Protein AF-A0A346TI34-F1 (afdb_monomer)

Solvent-accessible surface area (backbone atoms only — not comparable to full-atom values): 15266 Å² total; per-residue (Å²): 139,89,84,85,84,87,86,84,81,88,77,87,79,82,86,77,86,77,81,79,76,86,73,89,73,83,88,78,87,77,82,75,77,68,76,77,74,75,84,74,74,70,76,76,72,74,80,72,76,73,72,96,75,70,72,69,86,73,38,74,64,46,49,54,49,54,54,53,58,69,68,50,73,88,71,72,80,83,66,67,65,76,61,53,55,54,51,51,50,52,49,52,53,49,49,49,49,38,60,73,53,50,43,56,53,53,48,49,60,56,46,54,75,65,66,48,78,45,94,89,37,75,55,26,53,46,69,34,39,49,83,57,72,41,85,41,72,46,72,45,63,27,44,80,42,62,72,48,35,77,75,71,46,83,77,46,73,42,84,48,69,54,47,35,25,39,36,38,52,37,54,42,80,74,44,81,37,84,89,75,78,42,77,48,64,42,85,44,78,46,76,44,79,37,61,83,78,18,54,94,54,85,85,78,73,90,66,48,66,81,63,58,73,63,53,54,63,70,56,65,78,76,80,74,80,77,80,90,78,80,88,127

InterPro domains:
  IPR002159 CD36 family [PF01130] (87-219)
  IPR002159 CD36 family [PR01609] (129-150)
  IPR002159 CD36 family [PR01609] (154-166)
  IPR002159 CD36 family [PR01609] (182-201)
  IPR002159 CD36 family [PTHR11923] (85-216)

Radius of gyration: 36.05 Å; Cα contacts (8 Å, |Δi|>4): 163; chains: 1; bounding box: 73×70×109 Å

pLDDT: mean 73.42, std 21.03, range [28.8, 95.44]

Sequence (232 aa):
MPSSRPKMSKTGSKMSKTRSKLKHSSDSGISSSLPPMPPKYRQYPPMTVIPEKEKRNDSPVFTNIMERLKEVPTRIKEAPPKKFGKFGAVLAVGGAAFGWIIFPYVLYRSLTGVMNLEPGGEVYEKWKVVPFALDFNMYIFNVTNPDEVMNGAKPILQQVGPYRYEEWKTKEGIVDDPANDEMTYSNVNTFYFKKQETLPLTGDELVTIPHLPMMVSNAGTKITKYDCRVCD

Nearest PDB structures (foldseek):
  4f7b-assembly3_D  TM=9.066E-01  e=8.029E-06  Homo sapiens
  4f7b-assembly4_F  TM=9.022E-01  e=1.135E-05  Homo sapiens
  4tw0-assembly2_B  TM=9.008E-01  e=2.548E-05  Homo sapiens
  4f7b-assembly3_C  TM=9.028E-01  e=7.207E-05  Homo sapiens
  5uph-assembly1_B  TM=8.523E-01  e=3.658E-03  Homo sapiens

Organism: NCBI:txid1032904

Structure (mmCIF, N/CA/C/O backbone):
data_AF-A0A346TI34-F1
#
_entry.id   AF-A0A346TI34-F1
#
loop_
_atom_site.group_PDB
_atom_site.id
_atom_site.type_symbol
_atom_site.label_atom_id
_atom_site.label_alt_id
_atom_site.label_comp_id
_atom_site.label_asym_id
_atom_site.label_entity_id
_atom_site.label_seq_id
_atom_site.pdbx_PDB_ins_code
_atom_site.Cartn_x
_atom_site.Cartn_y
_atom_site.Cartn_z
_atom_site.occupancy
_atom_site.B_iso_or_equiv
_atom_site.auth_seq_id
_atom_site.auth_comp_id
_atom_site.auth_asym_id
_atom_site.auth_atom_id
_atom_site.pdbx_PDB_model_num
ATOM 1 N N . MET A 1 1 ? 48.638 30.490 61.683 1.00 33.50 1 MET A N 1
ATOM 2 C CA . MET A 1 1 ? 48.393 31.266 60.446 1.00 33.50 1 MET A CA 1
ATOM 3 C C . MET A 1 1 ? 47.669 30.380 59.431 1.00 33.50 1 MET A C 1
ATOM 5 O O . MET A 1 1 ? 47.880 29.174 59.487 1.00 33.50 1 MET A O 1
ATOM 9 N N . PRO A 1 2 ? 46.758 30.937 58.612 1.00 44.06 2 PRO A N 1
ATOM 10 C CA . PRO A 1 2 ? 45.669 30.213 57.945 1.00 44.06 2 PRO A CA 1
ATOM 11 C C . PRO A 1 2 ? 45.918 29.959 56.444 1.00 44.06 2 PRO A C 1
ATOM 13 O O . PRO A 1 2 ? 46.765 30.608 55.846 1.00 44.06 2 PRO A O 1
ATOM 16 N N . SER A 1 3 ? 45.119 29.080 55.827 1.00 37.09 3 SER A N 1
ATOM 17 C CA . SER A 1 3 ? 44.779 29.097 54.385 1.00 37.09 3 SER A CA 1
ATOM 18 C C . SER A 1 3 ? 43.582 28.152 54.154 1.00 37.09 3 SER A C 1
ATOM 20 O O . SER A 1 3 ? 43.719 26.936 54.214 1.00 37.09 3 SER A O 1
ATOM 22 N N . SER A 1 4 ? 42.355 28.632 54.383 1.00 38.81 4 SER A N 1
ATOM 23 C CA . SER A 1 4 ? 41.345 29.041 53.381 1.00 38.81 4 SER A CA 1
ATOM 24 C C . SER A 1 4 ? 40.771 27.916 52.499 1.00 38.81 4 SER A C 1
ATOM 26 O O . SER A 1 4 ? 41.425 27.398 51.602 1.00 38.81 4 SER A O 1
ATOM 28 N N . ARG A 1 5 ? 39.484 27.608 52.736 1.00 41.56 5 ARG A N 1
ATOM 29 C CA . ARG A 1 5 ? 38.585 26.846 51.844 1.00 41.56 5 ARG A CA 1
ATOM 30 C C . ARG A 1 5 ? 38.184 27.688 50.623 1.00 41.56 5 ARG A C 1
ATOM 32 O O . ARG A 1 5 ? 38.086 28.906 50.767 1.00 41.56 5 ARG A O 1
ATOM 39 N N . PRO A 1 6 ? 37.648 27.045 49.573 1.00 39.31 6 PRO A N 1
ATOM 40 C CA . PRO A 1 6 ? 36.495 27.577 48.847 1.00 39.31 6 PRO A CA 1
ATOM 41 C C . PRO A 1 6 ? 35.208 26.803 49.190 1.00 39.31 6 PRO A C 1
ATOM 43 O O . PRO A 1 6 ? 35.195 25.578 49.281 1.00 39.31 6 PRO A O 1
ATOM 46 N N . LYS A 1 7 ? 34.109 27.542 49.384 1.00 38.94 7 LYS A N 1
ATOM 47 C CA . LYS A 1 7 ? 32.721 27.048 49.422 1.00 38.94 7 LYS A CA 1
ATOM 48 C C . LYS A 1 7 ? 32.127 27.155 48.008 1.00 38.94 7 LYS A C 1
ATOM 50 O O . LYS A 1 7 ? 32.289 28.199 47.390 1.00 38.94 7 LYS A O 1
ATOM 55 N N . MET A 1 8 ? 31.342 26.173 47.567 1.00 35.16 8 MET A N 1
ATOM 56 C CA . MET A 1 8 ? 30.318 26.342 46.515 1.00 35.16 8 MET A CA 1
ATOM 57 C C . MET A 1 8 ? 28.999 25.805 47.085 1.00 35.16 8 MET A C 1
ATOM 59 O O . MET A 1 8 ? 28.907 24.644 47.471 1.00 35.16 8 MET A O 1
ATOM 63 N N . SER A 1 9 ? 28.169 26.701 47.621 1.00 35.97 9 SER A N 1
ATOM 64 C CA . SER A 1 9 ? 26.994 27.316 46.979 1.00 35.97 9 SER A CA 1
ATOM 65 C C . SER A 1 9 ? 25.872 26.310 46.694 1.00 35.97 9 SER A C 1
ATOM 67 O O . SER A 1 9 ? 25.827 25.616 45.686 1.00 35.97 9 SER A O 1
ATOM 69 N N . LYS A 1 10 ? 24.925 26.265 47.639 1.00 39.53 10 LYS A N 1
ATOM 70 C CA . LYS A 1 10 ? 23.591 25.708 47.431 1.00 39.53 10 LYS A CA 1
ATOM 71 C C . LYS A 1 10 ? 22.828 26.672 46.526 1.00 39.53 10 LYS A C 1
ATOM 73 O O . LYS A 1 10 ? 22.571 27.799 46.945 1.00 39.53 10 LYS A O 1
ATOM 78 N N . THR A 1 11 ? 22.413 26.219 45.352 1.00 34.97 11 THR A N 1
ATOM 79 C CA . THR A 1 11 ? 21.432 26.937 44.535 1.00 34.97 11 THR A CA 1
ATOM 80 C C . THR A 1 11 ? 20.211 26.048 44.389 1.00 34.97 11 THR A C 1
ATOM 82 O O . THR A 1 11 ? 20.199 25.089 43.623 1.00 34.97 11 THR A O 1
ATOM 85 N N . GLY A 1 12 ? 19.192 26.336 45.196 1.00 32.28 12 GLY A N 1
ATOM 86 C CA . GLY A 1 12 ? 17.867 25.769 45.008 1.00 32.28 12 GLY A CA 1
ATOM 87 C C . GLY A 1 12 ? 17.208 26.415 43.794 1.00 32.28 12 GLY A C 1
ATOM 88 O O . GLY A 1 12 ? 17.143 27.640 43.713 1.00 32.28 12 GLY A O 1
ATOM 89 N N . SER A 1 13 ? 16.705 25.597 42.872 1.00 33.28 13 SER A N 1
ATOM 90 C CA . SER A 1 13 ? 15.787 26.053 41.832 1.00 33.28 13 SER A CA 1
ATOM 91 C C . SER A 1 13 ? 14.371 25.622 42.200 1.00 33.28 13 SER A C 1
ATOM 93 O O . SER A 1 13 ? 14.097 24.453 42.468 1.00 33.28 13 SER A O 1
ATOM 95 N N . LYS A 1 14 ? 13.498 26.623 42.302 1.00 34.47 14 LYS A N 1
ATOM 96 C CA . LYS A 1 14 ? 12.103 26.539 42.732 1.00 34.47 14 LYS A CA 1
ATOM 97 C C . LYS A 1 14 ? 11.274 25.748 41.714 1.00 34.47 14 LYS A C 1
ATOM 99 O O . LYS A 1 14 ? 11.226 26.110 40.543 1.00 34.47 14 LYS A O 1
ATOM 104 N N . MET A 1 15 ? 10.532 24.743 42.183 1.00 33.28 15 MET A N 1
ATOM 105 C CA . MET A 1 15 ? 9.395 24.179 41.450 1.00 33.28 15 MET A CA 1
ATOM 106 C C . MET A 1 15 ? 8.273 25.225 41.375 1.00 33.28 15 MET A C 1
ATOM 108 O O . MET A 1 15 ? 7.584 25.487 42.361 1.00 33.28 15 MET A O 1
ATOM 112 N N . SER A 1 16 ? 8.085 25.822 40.199 1.00 34.06 16 SER A N 1
ATOM 113 C CA . SER A 1 16 ? 6.908 26.628 39.873 1.00 34.06 16 SER A CA 1
ATOM 114 C C . SER A 1 16 ? 5.785 25.705 39.399 1.00 34.06 16 SER A C 1
ATOM 116 O O . SER A 1 16 ? 5.846 25.152 38.303 1.00 34.06 16 SER A O 1
ATOM 118 N N . LYS A 1 17 ? 4.745 25.535 40.223 1.00 37.66 17 LYS A N 1
ATOM 119 C CA . LYS A 1 17 ? 3.462 24.963 39.792 1.00 37.66 17 LYS A CA 1
ATOM 120 C C . LYS A 1 17 ? 2.753 25.983 38.905 1.00 37.66 17 LYS A C 1
ATOM 122 O O . LYS A 1 17 ? 2.089 26.885 39.410 1.00 37.66 17 LYS A O 1
ATOM 127 N N . THR A 1 18 ? 2.846 25.818 37.591 1.00 34.50 18 THR A N 1
ATOM 128 C CA . THR A 1 18 ? 2.017 26.575 36.649 1.00 34.50 18 THR A CA 1
ATOM 129 C C . THR A 1 18 ? 0.828 25.714 36.240 1.00 34.50 18 THR A C 1
ATOM 131 O O . THR A 1 18 ? 0.945 24.761 35.478 1.00 34.50 18 THR A O 1
ATOM 134 N N . ARG A 1 19 ? -0.334 26.039 36.811 1.00 36.16 19 ARG A N 1
ATOM 135 C CA . ARG A 1 19 ? -1.642 25.467 36.481 1.00 36.16 19 ARG A CA 1
ATOM 136 C C . ARG A 1 19 ? -2.075 26.057 35.135 1.00 36.16 19 ARG A C 1
ATOM 138 O O . ARG A 1 19 ? -2.531 27.199 35.096 1.00 36.16 19 ARG A O 1
ATOM 145 N N . SER A 1 20 ? -1.898 25.333 34.033 1.00 33.72 20 SER A N 1
ATOM 146 C CA . SER A 1 20 ? -2.427 25.764 32.737 1.00 33.72 20 SER A CA 1
ATOM 147 C C . SER A 1 20 ? -3.951 25.606 32.741 1.00 33.72 20 SER A C 1
ATOM 149 O O . SER A 1 20 ? -4.503 24.520 32.903 1.00 33.72 20 SER A O 1
ATOM 151 N N . LYS A 1 21 ? -4.649 26.739 32.638 1.00 33.72 21 LYS A N 1
ATOM 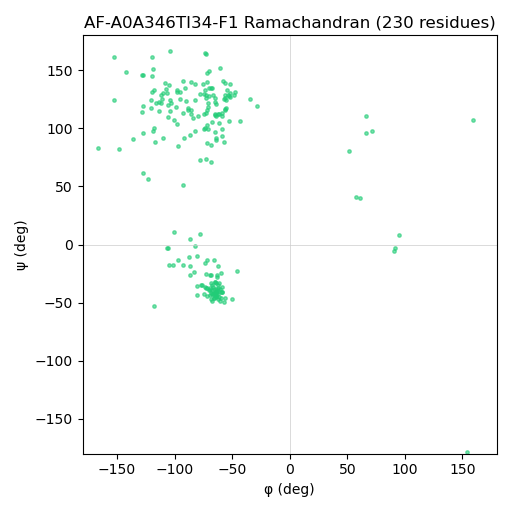152 C CA . LYS A 1 21 ? -6.089 26.800 32.380 1.00 33.72 21 LYS A CA 1
ATOM 153 C C . LYS A 1 21 ? -6.358 26.212 30.993 1.00 33.72 21 LYS A C 1
ATOM 155 O O . LYS A 1 21 ? -5.880 26.764 30.006 1.00 33.72 21 LYS A O 1
ATOM 160 N N . LEU A 1 22 ? -7.168 25.157 30.926 1.00 34.66 22 LEU A N 1
ATOM 161 C CA . LEU A 1 22 ? -7.887 24.766 29.714 1.00 34.66 22 LEU A CA 1
ATOM 162 C C . LEU A 1 22 ? -8.826 25.920 29.335 1.00 34.66 22 LEU A C 1
ATOM 164 O O . LEU A 1 22 ? -9.833 26.156 30.000 1.00 34.66 22 LEU A O 1
ATOM 168 N N . LYS A 1 23 ? -8.458 26.690 28.308 1.00 31.89 23 LYS A N 1
ATOM 169 C CA . LYS A 1 23 ? -9.386 27.583 27.615 1.00 31.89 23 LYS A CA 1
ATOM 170 C C . LYS A 1 23 ? -10.084 26.759 26.538 1.00 31.89 23 LYS A C 1
ATOM 172 O O . LYS A 1 23 ? -9.434 26.313 25.599 1.00 31.89 23 LYS A O 1
ATOM 177 N N . HIS A 1 24 ? -11.397 26.590 26.669 1.00 34.47 24 HIS A N 1
ATOM 178 C CA . HIS A 1 24 ? -12.247 26.316 25.518 1.00 34.47 24 HIS A CA 1
ATOM 179 C C . HIS A 1 24 ? -12.183 27.538 24.599 1.00 34.47 24 HIS A C 1
ATOM 181 O O . HIS A 1 24 ? -12.642 28.617 24.970 1.00 34.47 24 HIS A O 1
ATOM 187 N N . SER A 1 25 ? -11.554 27.372 23.438 1.00 28.80 25 SER A N 1
ATOM 188 C CA . SER A 1 25 ? -11.634 28.311 22.326 1.00 28.80 25 SER A CA 1
ATOM 189 C C . SER A 1 25 ? -12.242 27.556 21.161 1.00 28.80 25 SER A C 1
ATOM 191 O O . SER A 1 25 ? -11.562 26.800 20.471 1.00 28.80 25 SER A O 1
ATOM 193 N N . SER A 1 26 ? -13.546 27.739 21.009 1.00 37.59 26 SER A N 1
ATOM 194 C CA . SER A 1 26 ? -14.228 27.576 19.736 1.00 37.59 26 SER A CA 1
ATOM 195 C C . SER A 1 26 ? -13.642 28.569 18.723 1.00 37.59 26 SER A C 1
ATOM 197 O O . SER A 1 26 ? -13.162 29.637 19.106 1.00 37.59 26 SER A O 1
ATOM 199 N N . ASP A 1 27 ? -13.703 28.179 17.454 1.00 34.19 27 ASP A N 1
ATOM 200 C CA . ASP A 1 27 ? -13.400 28.941 16.241 1.00 34.19 27 ASP A CA 1
ATOM 201 C C . ASP A 1 27 ? -11.932 29.275 15.940 1.00 34.19 27 ASP A C 1
ATOM 203 O O . ASP A 1 27 ? -11.372 30.292 16.337 1.00 34.19 27 ASP A O 1
ATOM 207 N N . SER A 1 28 ? -11.335 28.456 15.072 1.00 31.62 28 SER A N 1
ATOM 208 C CA . SER A 1 28 ? -10.676 28.987 13.875 1.00 31.62 28 SER A CA 1
ATOM 209 C C . SER A 1 28 ? -10.690 27.936 12.769 1.00 31.62 28 SER A C 1
ATOM 211 O O . SER A 1 28 ? -10.278 26.792 12.958 1.00 31.62 28 SER A O 1
ATOM 213 N N . GLY A 1 29 ? -11.238 28.327 11.618 1.00 38.16 29 GLY A N 1
ATOM 214 C CA . GLY A 1 29 ? -11.277 27.513 10.416 1.00 38.16 29 GLY A CA 1
ATOM 215 C C . GLY A 1 29 ? -9.866 27.150 9.975 1.00 38.16 29 GLY A C 1
ATOM 216 O O . GLY A 1 29 ? -9.096 28.005 9.544 1.00 38.16 29 GLY A O 1
ATOM 217 N N . ILE A 1 30 ? -9.543 25.864 10.055 1.00 33.00 30 ILE A N 1
ATOM 218 C CA . ILE A 1 30 ? -8.403 25.302 9.347 1.00 33.00 30 ILE A CA 1
ATOM 219 C C . ILE A 1 30 ? -8.900 25.036 7.934 1.00 33.00 30 ILE A C 1
ATOM 221 O O . ILE A 1 30 ? -9.566 24.040 7.659 1.00 33.00 30 ILE A O 1
ATOM 225 N N . SER A 1 31 ? -8.605 25.985 7.050 1.00 36.62 31 SER A N 1
ATOM 226 C CA . SER A 1 31 ? -8.605 25.779 5.608 1.00 36.62 31 SER A CA 1
ATOM 227 C C . SER A 1 31 ? -7.634 24.639 5.296 1.00 36.62 31 SER A C 1
ATOM 229 O O . SER A 1 31 ? -6.449 24.864 5.058 1.00 36.62 31 SER A O 1
ATOM 231 N N . SER A 1 32 ? -8.130 23.404 5.327 1.00 35.75 32 SER A N 1
ATOM 232 C CA . SER A 1 32 ? -7.464 22.243 4.756 1.00 35.75 32 SER A CA 1
ATOM 233 C C . SER A 1 32 ? -7.472 22.429 3.243 1.00 35.75 32 SER A C 1
ATOM 235 O O . SER A 1 32 ? -8.395 21.989 2.554 1.00 35.75 32 SER A O 1
ATOM 237 N N . SER A 1 33 ? -6.483 23.143 2.710 1.00 38.00 33 SER A N 1
ATOM 238 C CA . SER A 1 33 ? -6.205 23.093 1.282 1.00 38.00 33 SER A CA 1
ATOM 239 C C . SER A 1 33 ? -5.772 21.662 0.977 1.00 38.00 33 SER A C 1
ATOM 241 O O . SER A 1 33 ? -4.609 21.302 1.153 1.00 38.00 33 SER A O 1
ATOM 243 N N . LEU A 1 34 ? -6.753 20.835 0.609 1.00 45.41 34 LEU A N 1
ATOM 244 C CA . LEU A 1 34 ? -6.534 19.526 0.022 1.00 45.41 34 LEU A CA 1
ATOM 245 C C . LEU A 1 34 ? -5.503 19.696 -1.101 1.00 45.41 34 LEU A C 1
ATOM 247 O O . LEU A 1 34 ? -5.706 20.569 -1.955 1.00 45.41 34 LEU A O 1
ATOM 251 N N . PRO A 1 35 ? -4.422 18.898 -1.144 1.00 47.81 35 PRO A N 1
ATOM 252 C CA . PRO A 1 35 ? -3.676 18.786 -2.382 1.00 47.81 35 PRO A CA 1
ATOM 253 C C . PRO A 1 35 ? -4.675 18.366 -3.471 1.00 47.81 35 PRO A C 1
ATOM 255 O O . PRO A 1 35 ? -5.522 17.499 -3.221 1.00 47.81 35 PRO A O 1
ATOM 258 N N . PRO A 1 36 ? -4.665 19.021 -4.644 1.00 45.69 36 PRO A N 1
ATOM 259 C CA . PRO A 1 36 ? -5.610 18.704 -5.699 1.00 45.69 36 PRO A CA 1
ATOM 260 C C . PRO A 1 36 ? -5.487 17.220 -6.028 1.00 45.69 36 PRO A C 1
ATOM 262 O O . PRO A 1 36 ? -4.391 16.731 -6.306 1.00 45.69 36 PRO A O 1
ATOM 265 N N . MET A 1 37 ? -6.616 16.507 -5.976 1.00 51.03 37 MET A N 1
ATOM 266 C CA . MET A 1 37 ? -6.659 15.127 -6.443 1.00 51.03 37 MET A CA 1
ATOM 267 C C . MET A 1 37 ? -6.082 15.090 -7.862 1.00 51.03 37 MET A C 1
ATOM 269 O O . MET A 1 37 ? -6.504 15.905 -8.694 1.00 51.03 37 MET A O 1
ATOM 273 N N . PRO A 1 38 ? -5.134 14.185 -8.162 1.00 49.25 38 PRO A N 1
ATOM 274 C CA . PRO A 1 38 ? -4.632 14.059 -9.516 1.00 49.25 38 PRO A CA 1
ATOM 275 C C . PRO A 1 38 ? -5.822 13.794 -10.452 1.00 49.25 38 PRO A C 1
ATOM 277 O O . PRO A 1 38 ? -6.665 12.934 -10.161 1.00 49.25 38 PRO A O 1
ATOM 280 N N . PRO A 1 39 ? -5.964 14.561 -11.546 1.00 48.78 39 PRO A N 1
ATOM 281 C CA . PRO A 1 39 ? -7.130 14.467 -12.403 1.00 48.78 39 PRO A CA 1
ATOM 282 C C . PRO A 1 39 ? -7.188 13.084 -13.061 1.00 48.78 39 PRO A C 1
ATOM 284 O O . PRO A 1 39 ? -6.383 12.754 -13.923 1.00 48.78 39 PRO A O 1
ATOM 287 N N . LYS A 1 40 ? -8.200 12.305 -12.662 1.00 43.97 40 LYS A N 1
ATOM 288 C CA . LYS A 1 40 ? -8.700 11.078 -13.304 1.00 43.97 40 LYS A CA 1
ATOM 289 C C . LYS A 1 40 ? -7.639 10.012 -13.622 1.00 43.97 40 LYS A C 1
ATOM 291 O O . LYS A 1 40 ? -7.352 9.756 -14.789 1.00 43.97 40 LYS A O 1
ATOM 296 N N . TYR A 1 41 ? -7.258 9.226 -12.618 1.00 47.41 41 TYR A N 1
ATOM 297 C CA . TYR A 1 41 ? -6.931 7.819 -12.867 1.00 47.41 41 TYR A CA 1
ATOM 298 C C . TYR A 1 41 ? -8.226 7.020 -12.789 1.00 47.41 41 TYR A C 1
ATOM 300 O O . TYR A 1 41 ? -8.772 6.721 -11.730 1.00 47.41 41 TYR A O 1
ATOM 308 N N . ARG A 1 42 ? -8.797 6.836 -13.979 1.00 44.28 42 ARG A N 1
ATOM 309 C CA . ARG A 1 42 ? -10.025 6.097 -14.241 1.00 44.28 42 ARG A CA 1
ATOM 310 C C . ARG A 1 42 ? -9.892 4.714 -13.608 1.00 44.28 42 ARG A C 1
ATOM 312 O O . ARG A 1 42 ? -8.909 4.027 -13.868 1.00 44.28 42 ARG A O 1
ATOM 319 N N . GLN A 1 43 ? -10.886 4.352 -12.796 1.00 48.31 43 GLN A N 1
ATOM 320 C CA . GLN A 1 43 ? -11.118 2.994 -12.312 1.00 48.31 43 GLN A CA 1
ATOM 321 C C . GLN A 1 43 ? -10.728 2.006 -13.408 1.00 48.31 43 GLN A C 1
ATOM 323 O O . GLN A 1 43 ? -11.214 2.121 -14.541 1.00 48.31 43 GLN A O 1
ATOM 328 N N . TYR A 1 44 ? -9.841 1.064 -13.083 1.00 48.47 44 TYR A N 1
ATOM 329 C CA . TYR A 1 44 ? -9.686 -0.098 -13.937 1.00 48.47 44 TYR A CA 1
ATOM 330 C C . TYR A 1 44 ? -11.091 -0.670 -14.124 1.00 48.47 44 TYR A C 1
ATOM 332 O O . TYR A 1 44 ? -11.796 -0.852 -13.123 1.00 48.47 44 TYR A O 1
ATOM 340 N N . PRO A 1 45 ? -11.549 -0.881 -15.370 1.00 47.62 45 PRO A N 1
ATOM 341 C CA . PRO A 1 45 ? -12.795 -1.594 -15.561 1.00 47.62 45 PRO A CA 1
ATOM 342 C C . PRO A 1 45 ? -12.679 -2.904 -14.770 1.00 47.62 45 PRO A C 1
ATOM 344 O O . PRO A 1 45 ? -11.591 -3.496 -14.766 1.00 47.62 45 PRO A O 1
ATOM 347 N N . PRO A 1 46 ? -13.740 -3.335 -14.060 1.00 51.34 46 PRO A N 1
ATOM 348 C CA . PRO A 1 46 ? -13.730 -4.642 -13.417 1.00 51.34 46 PRO A CA 1
ATOM 349 C C . PRO A 1 46 ? -13.233 -5.637 -14.453 1.00 51.34 46 PRO A C 1
ATOM 351 O O . PRO A 1 46 ? -13.683 -5.560 -15.599 1.00 51.34 46 PRO A O 1
ATOM 354 N N . MET A 1 47 ? -12.255 -6.473 -14.074 1.00 43.12 47 MET A N 1
ATOM 355 C CA . MET A 1 47 ? -11.682 -7.491 -14.954 1.00 43.12 47 MET A CA 1
ATOM 356 C C . MET A 1 47 ? -12.852 -8.141 -15.681 1.00 43.12 47 MET A C 1
ATOM 358 O O . MET A 1 47 ? -13.673 -8.817 -15.057 1.00 43.12 47 MET A O 1
ATOM 362 N N . THR A 1 48 ? -13.018 -7.821 -16.966 1.00 46.94 48 THR A N 1
ATOM 363 C CA . THR A 1 48 ? -14.114 -8.383 -17.736 1.00 46.94 48 THR A CA 1
ATOM 364 C C . THR A 1 48 ? -13.835 -9.865 -17.723 1.00 46.94 48 THR A C 1
ATOM 366 O O . THR A 1 48 ? -12.817 -10.292 -18.271 1.00 46.94 48 THR A O 1
ATOM 369 N N . VAL A 1 49 ? -14.693 -10.627 -17.045 1.00 51.50 49 VAL A N 1
ATOM 370 C CA . VAL A 1 49 ? -14.726 -12.077 -17.179 1.00 51.50 49 VAL A CA 1
ATOM 371 C C . VAL A 1 49 ? -14.835 -12.298 -18.676 1.00 51.50 49 VAL A C 1
ATOM 373 O O . VAL A 1 49 ? -15.854 -11.949 -19.275 1.00 51.50 49 VAL A O 1
ATOM 376 N N . ILE A 1 50 ? -13.738 -12.740 -19.297 1.00 51.97 50 ILE A N 1
ATOM 377 C CA . ILE A 1 50 ? -13.746 -13.099 -20.708 1.00 51.97 50 ILE A CA 1
ATOM 378 C C . ILE A 1 50 ? -14.859 -14.136 -20.792 1.00 51.97 50 ILE A C 1
ATOM 380 O O . ILE A 1 50 ? -14.774 -15.136 -20.072 1.00 51.97 50 ILE A O 1
ATOM 384 N N . PRO A 1 51 ? -15.942 -13.886 -21.547 1.00 52.31 51 PRO A N 1
ATOM 385 C CA . PRO A 1 51 ? -16.991 -14.874 -21.651 1.00 52.31 51 PRO A CA 1
ATOM 386 C C . PRO A 1 51 ? -16.330 -16.163 -22.132 1.00 52.31 51 PRO A C 1
ATOM 388 O O . PRO A 1 51 ? -15.632 -16.162 -23.146 1.00 52.31 51 PRO A O 1
ATOM 391 N N . GLU A 1 52 ? -16.514 -17.246 -21.380 1.00 64.69 52 GLU A N 1
ATOM 392 C CA . GLU A 1 52 ? -16.139 -18.597 -21.790 1.00 64.69 52 GLU A CA 1
ATOM 393 C C . GLU A 1 52 ? -17.067 -19.006 -22.939 1.00 64.69 52 GLU A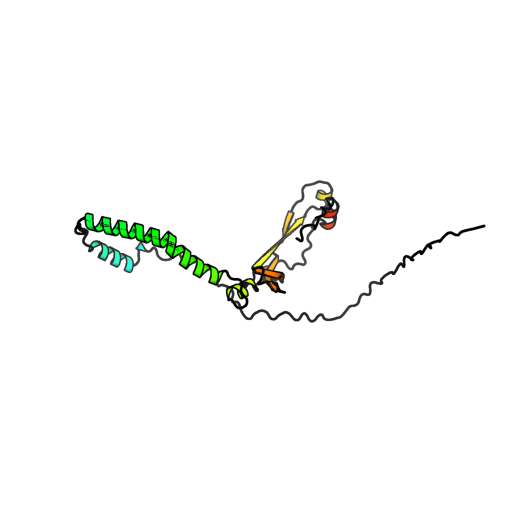 C 1
ATOM 395 O O . GLU A 1 52 ? -18.022 -19.764 -22.787 1.00 64.69 52 GLU A O 1
ATOM 400 N N . LYS A 1 53 ? -16.868 -18.380 -24.096 1.00 53.19 53 LYS A N 1
ATOM 401 C CA . LYS A 1 53 ? -17.689 -18.551 -25.284 1.00 53.19 53 LYS A CA 1
ATOM 402 C C . LYS A 1 53 ? -16.790 -18.678 -26.491 1.00 53.19 53 LYS A C 1
ATOM 404 O O . LYS A 1 53 ? -16.335 -17.699 -27.069 1.00 53.19 53 LYS A O 1
ATOM 409 N N . GLU A 1 54 ? -16.476 -19.933 -26.759 1.00 62.53 54 GLU A N 1
ATOM 410 C CA . GLU A 1 54 ? -16.757 -20.659 -28.000 1.00 62.53 54 GLU A CA 1
ATOM 411 C C . GLU A 1 54 ? -15.756 -21.816 -27.972 1.00 62.53 54 GLU A C 1
ATOM 413 O O . GLU A 1 54 ? -14.544 -21.601 -28.082 1.00 62.53 54 GLU A O 1
ATOM 418 N N . LYS A 1 55 ? -16.216 -23.049 -27.728 1.00 58.62 55 LYS A N 1
ATOM 419 C CA . LYS A 1 55 ? -15.320 -24.205 -27.808 1.00 58.62 55 LYS A CA 1
ATOM 420 C C . LYS A 1 55 ? -14.716 -24.192 -29.212 1.00 58.62 55 LYS A C 1
ATOM 422 O O . LYS A 1 55 ? -15.420 -24.325 -30.205 1.00 58.62 55 LYS A O 1
ATOM 427 N N . ARG A 1 56 ? -13.393 -24.008 -29.276 1.00 60.72 56 ARG A N 1
ATOM 428 C CA . ARG A 1 56 ? -12.570 -23.864 -30.495 1.00 60.72 56 ARG A CA 1
ATOM 429 C C . ARG A 1 56 ? -12.877 -24.901 -31.587 1.00 60.72 56 ARG A C 1
ATOM 431 O O . ARG A 1 56 ? -12.597 -24.659 -32.756 1.00 60.72 56 ARG A O 1
ATOM 438 N N . ASN A 1 57 ? -13.448 -26.029 -31.194 1.00 61.22 57 ASN A N 1
ATOM 439 C CA . ASN A 1 57 ? -13.721 -27.187 -32.027 1.00 61.22 57 ASN A CA 1
ATOM 440 C C . ASN A 1 57 ? -14.902 -26.980 -32.994 1.00 61.22 57 ASN A C 1
ATOM 442 O O . ASN A 1 57 ? -15.002 -27.726 -33.965 1.00 61.22 57 ASN A O 1
ATOM 446 N N . ASP A 1 58 ? -15.735 -25.956 -32.770 1.00 66.56 58 ASP A N 1
ATOM 447 C CA . ASP A 1 58 ? -17.008 -25.776 -33.485 1.00 66.56 58 ASP A CA 1
ATOM 448 C C . ASP A 1 58 ? -16.939 -24.623 -34.511 1.00 66.56 58 ASP A C 1
ATOM 450 O O . ASP A 1 58 ? -17.885 -24.364 -35.255 1.00 66.56 58 ASP A O 1
ATOM 454 N N . SER A 1 59 ? -15.798 -23.923 -34.578 1.00 66.75 59 SER A N 1
ATOM 455 C CA . SER A 1 59 ? -15.601 -22.807 -35.502 1.00 66.75 59 SER A CA 1
ATOM 456 C C . SER A 1 59 ? -15.511 -23.297 -36.955 1.00 66.75 59 SER A C 1
ATOM 458 O O . SER A 1 59 ? -14.709 -24.193 -37.243 1.00 66.75 59 SER A O 1
ATOM 460 N N . PRO A 1 60 ? -16.207 -22.645 -37.909 1.00 72.38 60 PRO A N 1
ATOM 461 C CA . PRO A 1 60 ? -16.080 -22.949 -39.337 1.00 72.38 60 PRO A CA 1
ATOM 462 C C . PRO A 1 60 ? -14.659 -22.696 -39.870 1.00 72.38 60 PRO A C 1
ATOM 464 O O . PRO A 1 60 ? -14.273 -23.205 -40.919 1.00 72.38 60 PRO A O 1
ATOM 467 N N . VAL A 1 61 ? -13.848 -21.915 -39.149 1.00 77.44 61 VAL A N 1
ATOM 468 C CA . VAL A 1 61 ? -12.424 -21.731 -39.454 1.00 77.44 61 VAL A CA 1
ATOM 469 C C . VAL A 1 61 ? -11.632 -22.976 -39.056 1.00 77.44 61 VAL A C 1
ATOM 471 O O . VAL A 1 61 ? -10.789 -23.436 -39.820 1.00 77.44 61 VAL A O 1
ATOM 474 N N . PHE A 1 62 ? -11.926 -23.560 -37.890 1.00 77.44 62 PHE A N 1
ATOM 475 C CA . PHE A 1 62 ? -11.247 -24.762 -37.411 1.00 77.44 62 PHE A CA 1
ATOM 476 C C . PHE A 1 62 ? -11.573 -25.977 -38.284 1.00 77.44 62 PHE A C 1
ATOM 478 O O . PHE A 1 62 ? -10.671 -26.740 -38.615 1.00 77.44 62 PHE A O 1
ATOM 485 N N . THR A 1 63 ? -12.821 -26.126 -38.739 1.00 75.69 63 THR A N 1
ATOM 486 C CA . THR A 1 63 ? -13.208 -27.213 -39.655 1.00 75.69 63 THR A CA 1
ATOM 487 C C . THR A 1 63 ? -12.509 -27.101 -41.009 1.00 75.69 63 THR A C 1
ATOM 489 O O . THR A 1 63 ? -11.919 -28.082 -41.456 1.00 75.69 63 THR A O 1
ATOM 492 N N . ASN A 1 64 ? -12.460 -25.902 -41.601 1.00 80.12 64 ASN A N 1
ATOM 493 C CA . ASN A 1 64 ? -11.702 -25.643 -42.830 1.00 80.12 64 ASN A CA 1
ATOM 494 C C . ASN A 1 64 ? -10.201 -25.934 -42.657 1.00 80.12 64 ASN A C 1
ATOM 496 O O . ASN A 1 64 ? -9.576 -26.517 -43.539 1.00 80.12 64 ASN A O 1
ATOM 500 N N . ILE A 1 65 ? -9.606 -25.574 -41.514 1.00 80.50 65 ILE A N 1
ATOM 501 C CA . ILE A 1 65 ? -8.198 -25.889 -41.218 1.00 80.50 65 ILE A CA 1
ATOM 502 C C . ILE A 1 65 ? -7.996 -27.404 -41.085 1.00 80.50 65 ILE A C 1
ATOM 504 O O . ILE A 1 65 ? -7.061 -27.948 -41.666 1.00 80.50 65 ILE A O 1
ATOM 508 N N . MET A 1 66 ? -8.871 -28.102 -40.358 1.00 80.00 66 MET A N 1
ATOM 509 C CA . MET A 1 66 ? -8.780 -29.555 -40.171 1.00 80.00 66 MET A CA 1
ATOM 510 C C . MET A 1 66 ? -8.972 -30.324 -41.482 1.00 80.00 66 MET A C 1
ATOM 512 O O . MET A 1 66 ? -8.358 -31.372 -41.674 1.00 80.00 66 MET A O 1
ATOM 516 N N . GLU A 1 67 ? -9.783 -29.804 -42.399 1.00 81.75 67 GLU A N 1
ATOM 517 C CA . GLU A 1 67 ? -9.958 -30.354 -43.743 1.00 81.75 67 GLU A CA 1
ATOM 518 C C . GLU A 1 67 ? -8.695 -30.166 -44.593 1.00 81.75 67 GLU A C 1
ATOM 520 O O . GLU A 1 67 ? -8.201 -31.126 -45.182 1.00 81.75 67 GLU A O 1
ATOM 525 N N . ARG A 1 68 ? -8.067 -28.985 -44.535 1.00 76.44 68 ARG A N 1
ATOM 526 C CA . ARG A 1 68 ? -6.768 -28.728 -45.183 1.00 76.44 68 ARG A CA 1
ATOM 527 C C . ARG A 1 68 ? -5.628 -29.556 -44.600 1.00 76.44 68 ARG A C 1
ATOM 529 O O . ARG A 1 68 ? -4.726 -29.947 -45.332 1.00 76.44 68 ARG A O 1
ATOM 536 N N . LEU A 1 69 ? -5.667 -29.871 -43.306 1.00 77.00 69 LEU A N 1
ATOM 537 C CA . LEU A 1 69 ? -4.674 -30.744 -42.675 1.00 77.00 69 LEU A CA 1
ATOM 538 C C . LEU A 1 69 ? -4.782 -32.202 -43.147 1.00 77.00 69 LEU A C 1
ATOM 540 O O . LEU A 1 69 ? -3.769 -32.898 -43.161 1.00 77.00 69 LEU A O 1
ATOM 544 N N . LYS A 1 70 ? -5.961 -32.661 -43.590 1.00 77.25 70 LYS A N 1
ATOM 545 C CA . LYS A 1 70 ? -6.122 -33.993 -44.203 1.00 77.25 70 LYS A CA 1
ATOM 546 C C . LYS A 1 70 ? -5.523 -34.075 -45.610 1.00 77.25 70 LYS A C 1
ATOM 548 O O . LYS A 1 70 ? -5.139 -35.162 -46.030 1.00 77.25 70 LYS A O 1
ATOM 553 N N . GLU A 1 71 ? -5.423 -32.947 -46.314 1.00 74.69 71 GLU A N 1
ATOM 554 C CA . GLU A 1 71 ? -4.796 -32.847 -47.641 1.00 74.69 71 GLU A CA 1
ATOM 555 C C . GLU A 1 71 ? -3.263 -32.758 -47.572 1.00 74.69 71 GLU A C 1
ATOM 557 O O . GLU A 1 71 ? -2.586 -32.870 -48.597 1.00 74.69 71 GLU A O 1
ATOM 562 N N . VAL A 1 72 ? -2.689 -32.570 -46.378 1.00 75.94 72 VAL A N 1
ATOM 563 C CA . VAL A 1 72 ? -1.234 -32.519 -46.218 1.00 75.94 72 VAL A CA 1
ATOM 564 C C . VAL A 1 72 ? -0.655 -33.893 -46.569 1.00 75.94 72 VAL A C 1
ATOM 566 O O . VAL A 1 72 ? -1.072 -34.901 -45.993 1.00 75.94 72 VAL A O 1
ATOM 569 N N . PRO A 1 73 ? 0.326 -33.973 -47.487 1.00 71.75 73 PRO A N 1
ATOM 570 C CA . PRO A 1 73 ? 0.966 -35.234 -47.825 1.00 71.75 73 PRO A CA 1
ATOM 571 C C . PRO A 1 73 ? 1.603 -35.840 -46.570 1.00 71.75 73 PRO A C 1
ATOM 573 O O . PRO A 1 73 ? 2.609 -35.352 -46.060 1.00 71.75 73 PRO A O 1
ATOM 576 N N . THR A 1 74 ? 1.032 -36.947 -46.094 1.00 67.81 74 THR A N 1
ATOM 577 C CA . THR A 1 74 ? 1.513 -37.704 -44.925 1.00 67.81 74 THR A CA 1
ATOM 578 C C . THR A 1 74 ? 2.883 -38.343 -45.154 1.00 67.81 74 THR A C 1
ATOM 580 O O . THR A 1 74 ? 3.549 -38.757 -44.207 1.00 67.81 74 THR A O 1
ATOM 583 N N . ARG A 1 75 ? 3.350 -38.387 -46.409 1.00 63.78 75 ARG A N 1
ATOM 584 C CA . ARG A 1 75 ? 4.732 -38.722 -46.752 1.00 63.78 75 ARG A CA 1
ATOM 585 C C . ARG A 1 75 ? 5.587 -37.467 -46.836 1.00 63.78 75 ARG A C 1
ATOM 587 O O . ARG A 1 75 ? 5.789 -36.903 -47.913 1.00 63.78 75 ARG A O 1
ATOM 594 N N . ILE A 1 76 ? 6.195 -37.111 -45.714 1.00 66.38 76 ILE A N 1
ATOM 595 C CA . ILE A 1 76 ? 7.430 -36.333 -45.744 1.00 66.38 76 ILE A CA 1
ATOM 596 C C . ILE A 1 76 ? 8.474 -37.237 -46.410 1.00 66.38 76 ILE A C 1
ATOM 598 O O . ILE A 1 76 ? 8.825 -38.282 -45.869 1.00 66.38 76 ILE A O 1
ATOM 602 N N . LYS A 1 77 ? 8.922 -36.891 -47.624 1.00 60.62 77 LYS A N 1
ATOM 603 C CA . LYS A 1 77 ? 10.046 -37.589 -48.263 1.00 60.62 77 LYS A CA 1
ATOM 604 C C . LYS A 1 77 ? 11.233 -37.503 -47.307 1.00 60.62 77 LYS A C 1
ATOM 606 O O . LYS A 1 77 ? 11.695 -36.404 -47.008 1.00 60.62 77 LYS A O 1
ATOM 611 N N . GLU A 1 78 ? 11.687 -38.652 -46.820 1.00 63.25 78 GLU A N 1
ATOM 612 C CA . GLU A 1 78 ? 12.820 -38.764 -45.910 1.00 63.25 78 GLU A CA 1
ATOM 613 C C . GLU A 1 78 ? 14.063 -38.174 -46.588 1.00 63.25 78 GLU A C 1
ATOM 615 O O . GLU A 1 78 ? 14.684 -38.787 -47.457 1.00 63.25 78 GLU A O 1
ATOM 620 N N . ALA A 1 79 ? 14.416 -36.933 -46.251 1.00 63.16 79 ALA A N 1
ATOM 621 C CA . ALA A 1 79 ? 15.711 -36.393 -46.630 1.00 63.16 79 ALA A CA 1
ATOM 622 C C . ALA A 1 79 ? 16.801 -37.112 -45.807 1.00 63.16 79 ALA A C 1
ATOM 624 O O . ALA A 1 79 ? 16.549 -37.546 -44.681 1.00 63.16 79 ALA A O 1
ATOM 625 N N . PRO A 1 80 ? 18.022 -37.272 -46.350 1.00 64.00 80 PRO A N 1
ATOM 626 C CA . PRO A 1 80 ? 19.038 -38.123 -45.743 1.00 64.00 80 PRO A CA 1
ATOM 627 C C . PRO A 1 80 ? 19.340 -37.674 -44.298 1.00 64.00 80 PRO A C 1
ATOM 629 O O . PRO A 1 80 ? 19.727 -36.515 -44.095 1.00 64.00 80 PRO A O 1
ATOM 632 N N . PRO A 1 81 ? 19.241 -38.572 -43.295 1.00 65.44 81 PRO A N 1
ATOM 633 C CA . PRO A 1 81 ? 19.258 -38.221 -41.865 1.00 65.44 81 PRO A CA 1
ATOM 634 C C . PRO A 1 81 ? 20.548 -37.509 -41.434 1.00 65.44 81 PRO A C 1
ATOM 636 O O . PRO A 1 81 ? 20.566 -36.695 -40.511 1.00 65.44 81 PRO A O 1
ATOM 639 N N . LYS A 1 82 ? 21.636 -37.741 -42.173 1.00 65.25 82 LYS A N 1
ATOM 640 C CA . LYS A 1 82 ? 22.951 -37.131 -41.947 1.00 65.25 82 LYS A CA 1
ATOM 641 C C . LYS A 1 82 ? 22.956 -35.603 -42.116 1.00 65.25 82 LYS A C 1
ATOM 643 O O . LYS A 1 82 ? 23.801 -34.943 -41.517 1.00 65.25 82 LYS A O 1
ATOM 648 N N . LYS A 1 83 ? 22.047 -35.028 -42.921 1.00 65.69 83 LYS A N 1
ATOM 649 C CA . LYS A 1 83 ? 21.935 -33.566 -43.103 1.00 65.69 83 LYS A CA 1
ATOM 650 C C . LYS A 1 83 ? 21.168 -32.904 -41.951 1.00 65.69 83 LYS A C 1
ATOM 652 O O . LYS A 1 83 ? 21.559 -31.825 -41.515 1.00 65.69 83 LYS A O 1
ATOM 657 N N . PHE A 1 84 ? 20.156 -33.580 -41.407 1.00 74.06 84 PHE A N 1
ATOM 658 C CA . PHE A 1 84 ? 19.370 -33.083 -40.272 1.00 74.06 84 PHE A CA 1
ATOM 659 C C . PHE A 1 84 ? 20.129 -33.135 -38.946 1.00 74.06 84 PHE A C 1
ATOM 661 O O . PHE A 1 84 ? 20.044 -32.191 -38.167 1.00 74.06 84 PHE A O 1
ATOM 668 N N . GLY A 1 85 ? 20.938 -34.176 -38.714 1.00 82.06 85 GLY A N 1
ATOM 669 C CA . GLY A 1 85 ? 21.752 -34.272 -37.496 1.00 82.06 85 GLY A CA 1
ATOM 670 C C . GLY A 1 85 ? 22.749 -33.116 -37.344 1.00 82.06 85 GLY A C 1
ATOM 671 O O . GLY A 1 85 ? 22.914 -32.578 -36.252 1.00 82.06 85 GLY A O 1
ATOM 672 N N . LYS A 1 86 ? 23.359 -32.666 -38.451 1.00 82.69 86 LYS A N 1
ATOM 673 C CA . LYS A 1 86 ? 24.268 -31.506 -38.448 1.00 82.69 86 LYS A CA 1
ATOM 674 C C . LYS A 1 86 ? 23.534 -30.202 -38.142 1.00 82.69 86 LYS A C 1
ATOM 676 O O . LYS A 1 86 ? 24.030 -29.401 -37.360 1.00 82.69 86 LYS A O 1
ATOM 681 N N . PHE A 1 87 ? 22.352 -30.009 -38.724 1.00 87.31 87 PHE A N 1
ATOM 682 C CA . PHE A 1 87 ? 21.527 -28.831 -38.456 1.00 87.31 87 PHE A CA 1
ATOM 683 C C . PHE A 1 87 ? 21.067 -28.780 -36.990 1.00 87.31 87 PHE A C 1
ATOM 685 O O . PHE A 1 87 ? 21.193 -27.742 -36.347 1.00 87.31 87 PHE A O 1
ATOM 692 N N . GLY A 1 88 ? 20.628 -29.914 -36.433 1.00 89.50 88 GLY A N 1
ATOM 693 C CA . GLY A 1 88 ? 20.252 -30.020 -35.021 1.00 89.50 88 GLY A CA 1
ATOM 694 C C . GLY A 1 88 ? 21.416 -29.741 -34.067 1.00 89.50 88 GLY A C 1
ATOM 695 O O . GLY A 1 88 ? 21.247 -28.999 -33.105 1.00 89.50 88 GLY A O 1
ATOM 696 N N . ALA A 1 89 ? 22.615 -30.259 -34.361 1.00 88.44 89 ALA A N 1
ATOM 697 C CA . ALA A 1 89 ? 23.808 -29.991 -33.557 1.00 88.44 89 ALA A CA 1
ATOM 698 C C . ALA A 1 89 ? 24.216 -28.506 -33.591 1.00 88.44 89 ALA A C 1
ATOM 700 O O . ALA A 1 89 ? 24.526 -27.932 -32.550 1.00 88.44 89 ALA A O 1
ATOM 701 N N . VAL A 1 90 ? 24.160 -27.860 -34.762 1.00 91.38 90 VAL A N 1
ATOM 702 C CA . VAL A 1 90 ? 24.439 -26.418 -34.897 1.00 91.38 90 VAL A CA 1
ATOM 703 C C . VAL A 1 90 ? 23.408 -25.582 -34.139 1.00 91.38 90 VAL A C 1
ATOM 705 O O . VAL A 1 90 ? 23.781 -24.623 -33.472 1.00 91.38 90 VAL A O 1
ATOM 708 N N . LEU A 1 91 ? 22.129 -25.959 -34.185 1.00 93.12 91 LEU A N 1
ATOM 709 C CA . LEU A 1 91 ? 21.068 -25.258 -33.463 1.00 93.12 91 LEU A CA 1
ATOM 710 C C . LEU A 1 91 ? 21.185 -25.449 -31.944 1.00 93.12 91 LEU A C 1
ATOM 712 O O . LEU A 1 91 ? 20.979 -24.497 -31.199 1.00 93.12 91 LEU A O 1
ATOM 716 N N . ALA A 1 92 ? 21.588 -26.636 -31.480 1.00 92.19 92 ALA A N 1
ATOM 717 C CA . ALA A 1 92 ? 21.837 -26.900 -30.063 1.00 92.19 92 ALA A CA 1
ATOM 718 C C . ALA A 1 92 ? 23.029 -26.091 -29.527 1.00 92.19 92 ALA A C 1
ATOM 720 O O . ALA A 1 92 ? 22.918 -25.445 -28.487 1.00 92.19 92 ALA A O 1
ATOM 721 N N . VAL A 1 93 ? 24.149 -26.065 -30.259 1.00 92.81 93 VAL A N 1
ATOM 722 C CA . VAL A 1 93 ? 25.335 -25.278 -29.880 1.00 92.81 93 VAL A CA 1
ATOM 723 C C . VAL A 1 93 ? 25.055 -23.777 -29.984 1.00 92.81 93 VAL A C 1
ATOM 725 O O . VAL A 1 93 ? 25.413 -23.022 -29.084 1.00 92.81 93 VAL A O 1
ATOM 728 N N . GLY A 1 94 ? 24.364 -23.339 -31.039 1.00 93.56 94 GLY A N 1
ATOM 729 C CA . GLY A 1 94 ? 23.958 -21.946 -31.219 1.00 93.56 94 GLY A CA 1
ATOM 730 C C . GLY A 1 94 ? 22.976 -21.476 -30.146 1.00 93.56 94 GLY A C 1
ATOM 731 O O . GLY A 1 94 ? 23.136 -20.385 -29.611 1.00 93.56 94 GLY A O 1
ATOM 732 N N . GLY A 1 95 ? 22.009 -22.317 -29.771 1.00 93.94 95 GLY A N 1
ATOM 733 C CA . GLY A 1 95 ? 21.075 -22.053 -28.678 1.00 93.94 95 GLY A CA 1
ATOM 734 C C . GLY A 1 95 ? 21.772 -21.984 -27.319 1.00 93.94 95 GLY A C 1
ATOM 735 O O . GLY A 1 95 ? 21.502 -21.067 -26.548 1.00 93.94 95 GLY A O 1
ATOM 736 N N . ALA A 1 96 ? 22.721 -22.887 -27.050 1.00 93.31 96 ALA A N 1
ATOM 737 C CA . ALA A 1 96 ? 23.526 -22.852 -25.830 1.00 93.31 96 ALA A CA 1
ATOM 738 C C . ALA A 1 96 ? 24.408 -21.593 -25.758 1.00 93.31 96 ALA A C 1
ATOM 740 O O . ALA A 1 96 ? 24.443 -20.926 -24.727 1.00 93.31 96 ALA A O 1
ATOM 741 N N . ALA A 1 97 ? 25.064 -21.215 -26.860 1.00 91.19 97 ALA A N 1
ATOM 742 C CA . ALA A 1 97 ? 25.872 -19.997 -26.931 1.00 91.19 97 ALA A CA 1
ATOM 743 C C . ALA A 1 97 ? 25.017 -18.726 -26.794 1.00 91.19 97 ALA A C 1
ATOM 745 O O . ALA A 1 97 ? 25.384 -17.804 -26.065 1.00 91.19 97 ALA A O 1
ATOM 746 N N . PHE A 1 98 ? 23.851 -18.687 -27.444 1.00 92.44 98 PHE A N 1
ATOM 747 C CA . PHE A 1 98 ? 22.903 -17.586 -27.298 1.00 92.44 98 PHE A CA 1
ATOM 748 C C . PHE A 1 98 ? 22.408 -17.477 -25.854 1.00 92.44 98 PHE A C 1
ATOM 750 O O . PHE A 1 98 ? 22.444 -16.390 -25.288 1.00 92.44 98 PHE A O 1
ATOM 757 N N . GLY A 1 99 ? 22.019 -18.593 -25.235 1.00 91.19 99 GLY A N 1
ATOM 758 C CA . GLY A 1 99 ? 21.551 -18.629 -23.850 1.00 91.19 99 GLY A CA 1
ATOM 759 C C . GLY A 1 99 ? 22.621 -18.238 -22.827 1.00 91.19 99 GLY A C 1
ATOM 760 O O . GLY A 1 99 ? 22.309 -17.538 -21.870 1.00 91.19 99 GLY A O 1
ATOM 761 N N . TRP A 1 100 ? 23.879 -18.641 -23.028 1.00 91.81 100 TRP A N 1
ATOM 762 C CA . TRP A 1 100 ? 24.952 -18.383 -22.058 1.00 91.81 100 TRP A CA 1
ATOM 763 C C . TRP A 1 100 ? 25.634 -17.019 -22.230 1.00 91.81 100 TRP A C 1
ATOM 765 O O . TRP A 1 100 ? 26.177 -16.490 -21.266 1.00 91.81 100 TRP A O 1
ATOM 775 N N . ILE A 1 101 ? 25.632 -16.443 -23.440 1.00 88.94 101 ILE A N 1
ATOM 776 C CA . ILE A 1 101 ? 26.407 -15.226 -23.752 1.00 88.94 101 ILE A CA 1
ATOM 777 C C . ILE A 1 101 ? 25.501 -14.060 -24.155 1.00 88.94 101 ILE A C 1
ATOM 779 O O . ILE A 1 101 ? 25.594 -12.973 -23.590 1.00 88.94 101 ILE A O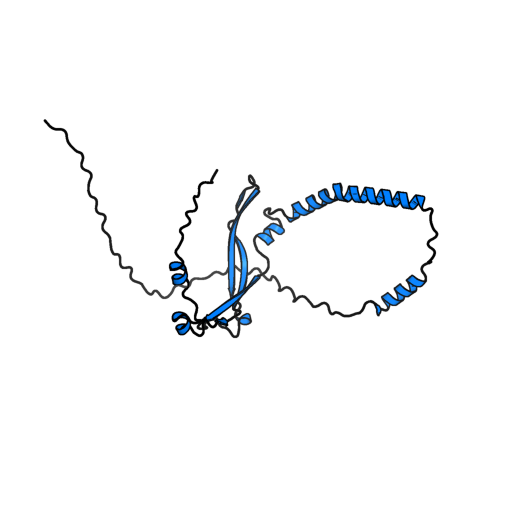 1
ATOM 783 N N . ILE A 1 102 ? 24.613 -14.262 -25.130 1.00 89.44 102 ILE A N 1
ATOM 784 C CA . ILE A 1 102 ? 23.832 -13.162 -25.724 1.00 89.44 102 ILE A CA 1
ATOM 785 C C . ILE A 1 102 ? 22.637 -12.802 -24.841 1.00 89.44 102 ILE A C 1
ATOM 787 O O . ILE A 1 102 ? 22.374 -11.628 -24.587 1.00 89.44 102 ILE A O 1
ATOM 791 N N . PHE A 1 103 ? 21.936 -13.812 -24.335 1.00 91.38 103 PHE A N 1
ATOM 792 C CA . PHE A 1 103 ? 20.788 -13.644 -23.461 1.00 91.38 103 PHE A CA 1
ATOM 793 C C . PHE A 1 103 ? 21.109 -12.844 -22.189 1.00 91.38 103 PHE A C 1
ATOM 795 O O . PHE A 1 103 ? 20.396 -11.868 -21.957 1.00 91.38 103 PHE A O 1
ATOM 802 N N . PRO A 1 104 ? 22.168 -13.136 -21.398 1.00 91.38 104 PRO A N 1
ATOM 803 C CA . PRO A 1 104 ? 22.459 -12.333 -20.210 1.00 91.38 104 PRO A CA 1
ATOM 804 C C . PRO A 1 104 ? 22.817 -10.885 -20.554 1.00 91.38 104 PRO A C 1
ATOM 806 O O . PRO A 1 104 ? 22.446 -9.983 -19.810 1.00 91.38 104 PRO A O 1
ATOM 809 N N . TYR A 1 105 ? 23.469 -10.631 -21.692 1.00 89.81 105 TYR A N 1
ATOM 810 C CA . TYR A 1 105 ? 23.801 -9.271 -22.119 1.00 89.81 105 TYR A CA 1
ATOM 811 C C . TYR A 1 105 ? 22.555 -8.447 -22.472 1.00 89.81 105 TYR A C 1
ATOM 813 O O . TYR A 1 105 ? 22.400 -7.316 -22.006 1.00 89.81 105 TYR A O 1
ATOM 821 N N . VAL A 1 106 ? 21.653 -9.018 -23.278 1.00 90.19 106 VAL A N 1
ATOM 822 C CA . VAL A 1 106 ? 20.390 -8.364 -23.652 1.00 90.19 106 VAL A CA 1
ATOM 823 C C . VAL A 1 106 ? 19.503 -8.185 -22.423 1.00 90.19 106 VAL A C 1
ATOM 825 O O . VAL A 1 106 ? 18.972 -7.098 -22.208 1.00 90.19 106 VAL A O 1
ATOM 828 N N . LEU A 1 107 ? 19.400 -9.216 -21.581 1.00 89.50 107 LEU A N 1
ATOM 829 C CA . LEU A 1 107 ? 18.624 -9.166 -20.348 1.00 89.50 107 LEU A CA 1
ATOM 830 C C . LEU A 1 107 ? 19.145 -8.076 -19.407 1.00 89.50 107 LEU A C 1
ATOM 832 O O . LEU A 1 107 ? 18.356 -7.264 -18.941 1.00 89.50 107 LEU A O 1
ATOM 836 N N . TYR A 1 108 ? 20.457 -8.014 -19.168 1.00 88.44 108 TYR A N 1
ATOM 837 C CA . TYR A 1 108 ? 21.055 -6.998 -18.302 1.00 88.44 108 TYR A CA 1
ATOM 838 C C . TYR A 1 108 ? 20.769 -5.582 -18.815 1.00 88.44 108 TYR A C 1
ATOM 840 O O . TYR A 1 108 ? 20.306 -4.742 -18.052 1.00 88.44 108 TYR A O 1
ATOM 848 N N . ARG A 1 109 ? 20.946 -5.337 -20.121 1.00 86.19 109 ARG A N 1
ATOM 849 C CA . ARG A 1 109 ? 20.627 -4.051 -20.772 1.00 86.19 109 ARG A CA 1
ATOM 850 C C . ARG A 1 109 ? 19.159 -3.652 -20.617 1.00 86.19 109 ARG A C 1
ATOM 852 O O . ARG A 1 109 ? 18.866 -2.476 -20.428 1.00 86.19 109 ARG A O 1
ATOM 859 N N . SER A 1 110 ? 18.241 -4.608 -20.737 1.00 84.69 110 SER A N 1
ATOM 860 C CA . SER A 1 110 ? 16.811 -4.345 -20.575 1.00 84.69 110 SER A CA 1
ATOM 861 C C . SER A 1 110 ? 16.422 -4.131 -19.114 1.00 84.69 110 SER A C 1
ATOM 863 O O . SER A 1 110 ? 15.579 -3.282 -18.845 1.00 84.69 110 SER A O 1
ATOM 865 N N . LEU A 1 111 ? 17.035 -4.862 -18.177 1.00 83.69 111 LEU A N 1
ATOM 866 C CA . LEU A 1 111 ? 16.746 -4.755 -16.746 1.00 83.69 111 LEU A CA 1
ATOM 867 C C . LEU A 1 111 ? 17.274 -3.454 -16.144 1.00 83.69 111 LEU A C 1
ATOM 869 O O . LEU A 1 111 ? 16.541 -2.795 -15.415 1.00 83.69 111 LEU A O 1
ATOM 873 N N . THR A 1 112 ? 18.498 -3.038 -16.470 1.00 77.88 112 THR A N 1
ATOM 874 C CA . THR A 1 112 ? 19.066 -1.802 -15.910 1.00 77.88 112 THR A CA 1
ATOM 875 C C . THR A 1 112 ? 18.255 -0.569 -16.300 1.00 77.88 112 THR A C 1
ATOM 877 O O . THR A 1 112 ? 18.019 0.285 -15.456 1.00 77.88 112 THR A O 1
ATOM 880 N N . GLY A 1 113 ? 17.733 -0.507 -17.529 1.00 74.56 113 GLY A N 1
ATOM 881 C CA . GLY A 1 113 ? 16.893 0.612 -17.972 1.00 74.56 113 GLY A CA 1
ATOM 882 C C . GLY A 1 113 ? 15.524 0.700 -17.285 1.00 74.56 113 GLY A C 1
ATOM 883 O O . GLY A 1 113 ? 14.966 1.788 -17.192 1.00 74.56 113 GLY A O 1
ATOM 884 N N . VAL A 1 114 ? 14.974 -0.421 -16.799 1.00 76.19 114 VAL A N 1
ATOM 885 C CA . VAL A 1 114 ? 13.656 -0.452 -16.129 1.00 76.19 114 VAL A CA 1
ATOM 886 C C . VAL A 1 114 ? 13.746 -0.511 -14.606 1.00 76.19 114 VAL A C 1
ATOM 888 O O . VAL A 1 114 ? 12.755 -0.254 -13.934 1.00 76.19 114 VAL A O 1
ATOM 891 N N . MET A 1 115 ? 14.896 -0.883 -14.048 1.00 77.44 115 MET A N 1
ATOM 892 C CA . MET A 1 115 ? 15.088 -0.991 -12.600 1.00 77.44 115 MET A CA 1
ATOM 893 C C . MET A 1 115 ? 15.749 0.243 -11.986 1.00 77.44 115 MET A C 1
ATOM 895 O O . MET A 1 115 ? 15.722 0.373 -10.765 1.00 77.44 115 MET A O 1
ATOM 899 N N . ASN A 1 116 ? 16.326 1.137 -12.796 1.00 81.12 116 ASN A N 1
ATOM 900 C CA . ASN A 1 116 ? 16.997 2.319 -12.269 1.00 81.12 116 ASN A CA 1
ATOM 901 C C . ASN A 1 116 ? 15.987 3.320 -11.684 1.00 81.12 116 ASN A C 1
ATOM 903 O O . ASN A 1 116 ? 15.028 3.714 -12.354 1.00 81.12 116 ASN A O 1
ATOM 907 N N . LEU A 1 117 ? 16.216 3.749 -10.442 1.00 83.50 117 LEU A N 1
ATOM 908 C CA . LEU A 1 117 ? 15.408 4.754 -9.743 1.00 83.50 117 LEU A CA 1
ATOM 909 C C . LEU A 1 117 ? 15.997 6.155 -9.946 1.00 83.50 117 LEU A C 1
ATOM 911 O O . LEU A 1 117 ? 16.218 6.896 -8.997 1.00 83.50 117 LEU A O 1
ATOM 915 N N . GLU A 1 118 ? 16.245 6.514 -11.202 1.00 82.44 118 GLU A N 1
ATOM 916 C CA . GLU A 1 118 ? 16.834 7.806 -11.553 1.00 82.44 118 GLU A CA 1
ATOM 917 C C . GLU A 1 118 ? 15.757 8.899 -11.687 1.00 82.44 118 GLU A C 1
ATOM 919 O O . GLU A 1 118 ? 14.685 8.641 -12.260 1.00 82.44 118 GLU A O 1
ATOM 924 N N . PRO A 1 119 ? 16.019 10.133 -11.211 1.00 80.81 119 PRO A N 1
ATOM 925 C CA . PRO A 1 119 ? 15.094 11.248 -11.363 1.00 80.81 119 PRO A CA 1
ATOM 926 C C . PRO A 1 119 ? 14.684 11.474 -12.827 1.00 80.81 119 PRO A C 1
ATOM 928 O O . PRO A 1 119 ? 15.520 11.610 -13.716 1.00 80.81 119 PRO A O 1
ATOM 931 N N . GLY A 1 120 ? 13.376 11.552 -13.086 1.00 80.44 120 GLY A N 1
ATOM 932 C CA . GLY A 1 120 ? 12.823 11.779 -14.428 1.00 80.44 120 GLY A CA 1
ATOM 933 C C . GLY A 1 120 ? 12.524 10.510 -15.236 1.00 80.44 120 GLY A C 1
ATOM 934 O O . GLY A 1 120 ? 11.909 10.605 -16.300 1.00 80.44 120 GLY A O 1
ATOM 935 N N . GLY A 1 121 ? 12.883 9.323 -14.734 1.00 83.44 121 GLY A N 1
ATOM 936 C CA . GLY A 1 121 ? 12.436 8.050 -15.301 1.00 83.44 121 GLY A CA 1
ATOM 937 C C . GLY A 1 121 ? 10.949 7.768 -15.033 1.00 83.44 121 GLY A C 1
ATOM 938 O O . GLY A 1 121 ? 10.412 8.103 -13.979 1.00 83.44 121 GLY A O 1
ATOM 939 N N . GLU A 1 122 ? 10.268 7.078 -15.956 1.00 84.00 122 GLU A N 1
ATOM 940 C CA . GLU A 1 122 ? 8.856 6.683 -15.775 1.00 84.00 122 GLU A CA 1
ATOM 941 C C . GLU A 1 122 ? 8.658 5.801 -14.527 1.00 84.00 122 GLU A C 1
ATOM 943 O O . GLU A 1 122 ? 7.653 5.901 -13.819 1.00 84.00 122 GLU A O 1
ATOM 948 N N . VAL A 1 123 ? 9.630 4.9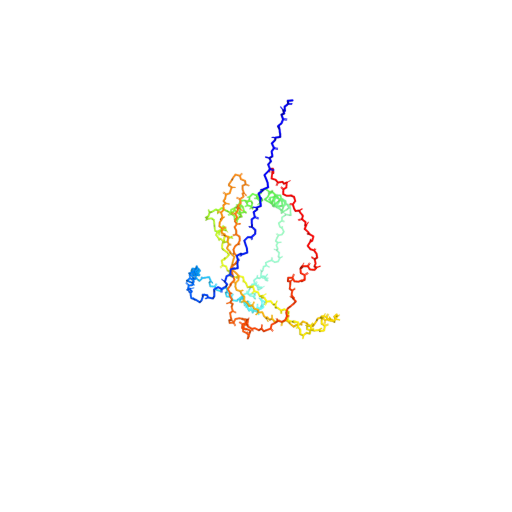32 -14.248 1.00 86.00 123 VAL A N 1
ATOM 949 C CA . VAL A 1 123 ? 9.614 4.031 -13.090 1.00 86.00 123 VAL A CA 1
ATOM 950 C C . VAL A 1 123 ? 9.793 4.812 -11.791 1.00 86.00 123 VAL A C 1
ATOM 952 O O . VAL A 1 123 ? 9.087 4.532 -10.823 1.00 86.00 123 VAL A O 1
ATOM 955 N N . TYR A 1 124 ? 10.656 5.830 -11.790 1.00 88.06 124 TYR A N 1
ATOM 956 C CA . TYR A 1 124 ? 10.856 6.718 -10.649 1.00 88.06 124 TYR A CA 1
ATOM 957 C C . TYR A 1 124 ? 9.568 7.467 -10.282 1.00 88.06 124 TYR A C 1
ATOM 959 O O . TYR A 1 124 ? 9.171 7.467 -9.118 1.00 88.06 124 TYR A O 1
ATOM 967 N N . GLU A 1 125 ? 8.844 8.014 -11.263 1.00 88.00 125 GLU A N 1
ATOM 968 C CA . GLU A 1 125 ? 7.577 8.713 -11.002 1.00 88.00 125 GLU A CA 1
ATOM 969 C C . GLU A 1 125 ? 6.500 7.780 -10.423 1.00 88.00 125 GLU A C 1
ATOM 971 O O . GLU A 1 125 ? 5.821 8.135 -9.457 1.00 88.00 125 GLU A O 1
ATOM 976 N N . LYS A 1 126 ? 6.393 6.546 -10.937 1.00 88.56 126 LYS A N 1
ATOM 977 C CA . LYS A 1 126 ? 5.472 5.526 -10.393 1.00 88.56 126 LYS A CA 1
ATOM 978 C C . LYS A 1 126 ? 5.883 5.027 -9.007 1.00 88.56 126 LYS A C 1
ATOM 980 O O . LYS A 1 126 ? 5.028 4.659 -8.203 1.00 88.56 126 LYS A O 1
ATOM 985 N N . TRP A 1 127 ? 7.183 4.971 -8.726 1.00 89.06 127 TRP A N 1
ATOM 986 C CA . TRP A 1 127 ? 7.714 4.601 -7.415 1.00 89.06 127 TRP A CA 1
ATOM 987 C C . TRP A 1 127 ? 7.488 5.705 -6.373 1.00 89.06 127 TRP A C 1
ATOM 989 O O . TRP A 1 127 ? 7.180 5.405 -5.209 1.00 89.06 127 TRP A O 1
ATOM 999 N N . LYS A 1 128 ? 7.615 6.968 -6.795 1.00 90.31 128 LYS A N 1
ATOM 1000 C CA . LYS A 1 128 ? 7.401 8.165 -5.979 1.00 90.31 128 LYS A CA 1
ATOM 1001 C C . LYS A 1 128 ? 5.934 8.340 -5.604 1.00 90.31 128 LYS A C 1
ATOM 1003 O O . LYS A 1 128 ? 5.639 8.566 -4.431 1.00 90.31 128 LYS A O 1
ATOM 1008 N N . VAL A 1 129 ? 5.025 8.211 -6.570 1.00 89.94 129 VAL A N 1
ATOM 1009 C CA . VAL A 1 129 ? 3.573 8.269 -6.351 1.00 89.94 129 VAL A CA 1
ATOM 1010 C C . VAL A 1 129 ? 2.931 7.044 -6.981 1.00 89.94 129 VAL A C 1
ATOM 1012 O O . VAL A 1 129 ? 2.917 6.897 -8.203 1.00 89.94 129 VAL A O 1
ATOM 1015 N N . VAL A 1 130 ? 2.356 6.172 -6.151 1.00 87.94 130 VAL A N 1
ATOM 1016 C CA . VAL A 1 130 ? 1.623 5.009 -6.663 1.00 87.94 130 VAL A CA 1
ATOM 1017 C C . VAL A 1 130 ? 0.389 5.516 -7.426 1.00 87.94 130 VAL A C 1
ATOM 1019 O O . VAL A 1 130 ? -0.431 6.224 -6.841 1.00 87.94 130 VAL A O 1
ATOM 1022 N N . PRO A 1 131 ? 0.212 5.176 -8.719 1.00 85.00 131 PRO A N 1
ATOM 1023 C CA . PRO A 1 131 ? -0.803 5.806 -9.572 1.00 85.00 131 PRO A CA 1
ATOM 1024 C C . PRO A 1 131 ? -2.233 5.290 -9.334 1.00 85.00 131 PRO A C 1
ATOM 1026 O O . PRO A 1 131 ? -3.140 5.579 -10.113 1.00 85.00 131 PRO A O 1
ATOM 1029 N N . PHE A 1 132 ? -2.450 4.498 -8.288 1.00 86.31 132 PHE A N 1
ATOM 1030 C CA . PHE A 1 132 ? -3.746 3.941 -7.925 1.00 86.31 132 PHE A CA 1
ATOM 1031 C C . PHE A 1 132 ? -3.906 3.918 -6.406 1.00 86.31 132 PHE A C 1
ATOM 1033 O O . PHE A 1 132 ? -2.935 3.741 -5.670 1.00 86.31 132 PHE A O 1
ATOM 1040 N N . ALA A 1 133 ? -5.150 4.069 -5.954 1.00 87.25 133 ALA A N 1
ATOM 1041 C CA . ALA A 1 133 ? -5.499 3.883 -4.556 1.00 87.25 133 ALA A CA 1
ATOM 1042 C C . ALA A 1 133 ? -5.448 2.395 -4.188 1.00 87.25 133 ALA A C 1
ATOM 1044 O O . ALA A 1 133 ? -5.883 1.537 -4.961 1.00 87.25 133 ALA A O 1
ATOM 1045 N N . LEU A 1 134 ? -4.940 2.098 -2.997 1.00 90.44 134 LEU A N 1
ATOM 1046 C CA . LEU A 1 134 ? -5.027 0.778 -2.386 1.00 90.44 134 LEU A CA 1
ATOM 1047 C C . LEU A 1 134 ? -6.288 0.703 -1.525 1.00 90.44 134 LEU A C 1
ATOM 1049 O O . LEU A 1 134 ? -6.571 1.611 -0.746 1.00 90.44 134 LEU A O 1
ATOM 1053 N N . ASP A 1 135 ? -7.032 -0.392 -1.644 1.00 91.75 135 ASP A N 1
ATOM 1054 C CA . ASP A 1 135 ? -8.176 -0.653 -0.775 1.00 91.75 135 ASP A CA 1
ATOM 1055 C C . ASP A 1 135 ? -7.699 -1.080 0.616 1.00 91.75 135 ASP A C 1
ATOM 1057 O O . ASP A 1 135 ? -7.148 -2.169 0.799 1.00 91.75 135 ASP A O 1
ATOM 1061 N N . PHE A 1 136 ? -7.946 -0.236 1.613 1.00 93.06 136 PHE A N 1
ATOM 1062 C CA . PHE A 1 136 ? -7.683 -0.528 3.013 1.00 93.06 136 PHE A CA 1
ATOM 1063 C C . PHE A 1 136 ? -8.998 -0.802 3.748 1.00 93.06 136 PHE A C 1
ATOM 1065 O O . PHE A 1 136 ? -9.801 0.100 3.987 1.00 93.06 136 PHE A O 1
ATOM 1072 N N . ASN A 1 137 ? -9.209 -2.066 4.121 1.00 92.56 137 ASN A N 1
ATOM 1073 C CA . ASN A 1 137 ? -10.400 -2.516 4.838 1.00 92.56 137 ASN A CA 1
ATOM 1074 C C . ASN A 1 137 ? -10.067 -2.755 6.309 1.00 92.56 137 ASN A C 1
ATOM 1076 O O . ASN A 1 137 ? -9.306 -3.666 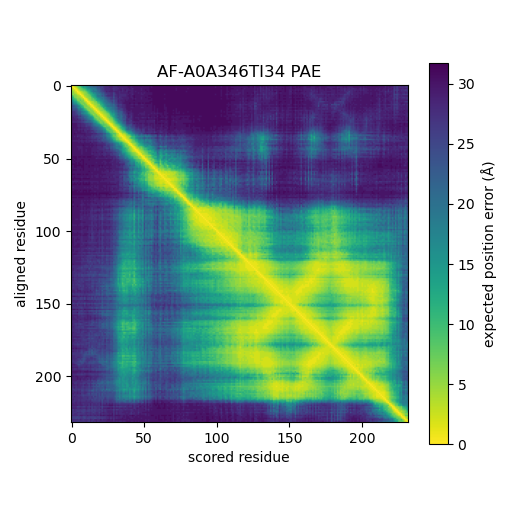6.640 1.00 92.56 137 ASN A O 1
ATOM 1080 N N . MET A 1 138 ? -10.668 -1.963 7.191 1.00 92.06 138 MET A N 1
ATOM 1081 C CA . MET A 1 138 ? -10.502 -2.104 8.631 1.00 92.06 138 MET A CA 1
ATOM 1082 C C . MET A 1 138 ? -11.672 -2.886 9.234 1.00 92.06 138 MET A C 1
ATOM 1084 O O . MET A 1 138 ? -12.837 -2.576 8.987 1.00 92.06 138 MET A O 1
ATOM 1088 N N . TYR A 1 139 ? -11.347 -3.882 10.056 1.00 93.00 139 TYR A N 1
ATOM 1089 C CA . TYR A 1 139 ? -12.309 -4.677 10.815 1.00 93.00 139 TYR A CA 1
ATOM 1090 C C . TYR A 1 139 ? -12.026 -4.513 12.302 1.00 93.00 139 TYR A C 1
ATOM 1092 O O . TYR A 1 139 ? -10.886 -4.666 12.742 1.00 93.00 139 TYR A O 1
ATOM 1100 N N . ILE A 1 140 ? -13.067 -4.226 13.072 1.00 92.31 140 ILE A N 1
ATOM 1101 C CA . ILE A 1 140 ? -12.992 -4.074 14.521 1.00 92.31 140 ILE A CA 1
ATOM 1102 C C . ILE A 1 140 ? -13.667 -5.284 15.163 1.00 92.31 140 ILE A C 1
ATOM 1104 O O . ILE A 1 140 ? -14.708 -5.738 14.697 1.00 92.31 140 ILE A O 1
ATOM 1108 N N . PHE A 1 141 ? -13.089 -5.817 16.237 1.00 93.56 141 PHE A N 1
ATOM 1109 C CA . PHE A 1 141 ? -13.717 -6.874 17.028 1.00 93.56 141 PHE A CA 1
ATOM 1110 C C . PHE A 1 141 ? -14.337 -6.269 18.284 1.00 93.56 141 PHE A C 1
ATOM 1112 O O . PHE A 1 141 ? -13.629 -5.875 19.208 1.00 93.56 141 PHE A O 1
ATOM 1119 N N . ASN A 1 142 ? -15.663 -6.192 18.297 1.00 94.75 142 ASN A N 1
ATOM 1120 C CA . ASN A 1 142 ? -16.459 -5.773 19.439 1.00 94.75 142 ASN A CA 1
ATOM 1121 C C . ASN A 1 142 ? -16.570 -6.918 20.457 1.00 94.75 142 ASN A C 1
ATO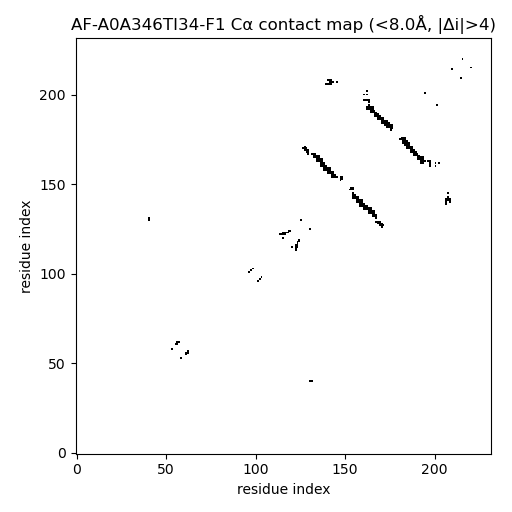M 1123 O O . ASN A 1 142 ? -16.939 -8.035 20.091 1.00 94.75 142 ASN A O 1
ATOM 1127 N N . VAL A 1 143 ? -16.274 -6.649 21.728 1.00 95.00 143 VAL A N 1
ATOM 1128 C CA . VAL A 1 143 ? -16.446 -7.610 22.827 1.00 95.00 143 VAL A CA 1
ATOM 1129 C C . VAL A 1 143 ? -17.861 -7.485 23.389 1.00 95.00 143 VAL A C 1
ATOM 1131 O O . VAL A 1 143 ? -18.218 -6.441 23.928 1.00 95.00 143 VAL A O 1
ATOM 1134 N N . THR A 1 144 ? -18.668 -8.544 23.303 1.00 95.44 144 THR A N 1
ATOM 1135 C CA . THR A 1 144 ? -20.071 -8.495 23.758 1.00 95.44 144 THR A CA 1
ATOM 1136 C C . THR A 1 144 ? -20.247 -8.806 25.246 1.00 95.44 144 THR A C 1
ATOM 1138 O O . THR A 1 144 ? -21.285 -8.473 25.806 1.00 95.44 144 THR A O 1
ATOM 1141 N N . ASN A 1 145 ? -19.258 -9.436 25.894 1.00 95.38 145 ASN A N 1
ATOM 1142 C CA . ASN A 1 145 ? -19.301 -9.831 27.310 1.00 95.38 145 ASN A CA 1
ATOM 1143 C C . ASN A 1 145 ? -18.132 -9.255 28.146 1.00 95.38 145 ASN A C 1
ATOM 1145 O O . ASN A 1 145 ? -17.388 -10.015 28.770 1.00 95.38 145 ASN A O 1
ATOM 1149 N N . PRO A 1 146 ? -17.932 -7.923 28.187 1.00 93.06 146 PRO A N 1
ATOM 1150 C CA . PRO A 1 146 ? -16.780 -7.327 28.869 1.00 93.06 146 PRO A CA 1
ATOM 1151 C C . PRO A 1 146 ? -16.700 -7.683 30.363 1.00 93.06 146 PRO A C 1
ATOM 1153 O O . PRO A 1 146 ? -15.618 -8.012 30.846 1.00 93.06 146 PRO A O 1
ATOM 1156 N N . ASP A 1 147 ? -17.826 -7.691 31.083 1.00 93.94 147 ASP A N 1
ATOM 1157 C CA . ASP A 1 147 ? -17.850 -7.957 32.530 1.00 93.94 147 ASP A CA 1
ATOM 1158 C C . ASP A 1 147 ? -17.433 -9.394 32.875 1.00 93.94 147 ASP A C 1
ATOM 1160 O O . ASP A 1 147 ? -16.717 -9.640 33.845 1.00 93.94 147 ASP A O 1
ATOM 1164 N N . GLU A 1 148 ? -17.835 -10.366 32.058 1.00 93.81 148 GLU A N 1
ATOM 1165 C CA . GLU A 1 148 ? -17.453 -11.767 32.249 1.00 93.81 148 GLU A CA 1
ATOM 1166 C C . GLU A 1 148 ? -15.963 -11.975 31.972 1.00 93.81 148 GLU A C 1
ATOM 1168 O O . GLU A 1 148 ? -15.286 -12.703 32.698 1.00 93.81 148 GLU A O 1
ATOM 1173 N N . VAL A 1 149 ? -15.434 -11.297 30.950 1.00 91.88 149 VAL A N 1
ATOM 1174 C CA . VAL A 1 149 ? -14.009 -11.347 30.597 1.00 91.88 149 VAL A CA 1
ATOM 1175 C C . VAL A 1 149 ? -13.148 -10.802 31.730 1.00 91.88 149 VAL A C 1
ATOM 1177 O O . VAL A 1 149 ? -12.117 -11.392 32.053 1.00 91.88 149 VAL A O 1
ATOM 1180 N N . MET A 1 150 ? -13.593 -9.736 32.399 1.00 88.69 150 MET A N 1
ATOM 1181 C CA . MET A 1 150 ? -12.910 -9.204 33.583 1.00 88.69 150 MET A CA 1
ATOM 1182 C C . MET A 1 150 ? -12.885 -10.202 34.750 1.00 88.69 150 MET A C 1
ATOM 1184 O O . MET A 1 150 ? -11.940 -10.196 35.536 1.00 88.69 150 MET A O 1
ATOM 1188 N N . ASN A 1 151 ? -13.875 -11.094 34.829 1.00 92.62 151 ASN A N 1
ATOM 1189 C CA . ASN A 1 151 ? -13.949 -12.174 35.816 1.00 92.62 151 ASN A CA 1
ATOM 1190 C C . ASN A 1 151 ? -13.217 -13.462 35.380 1.00 92.62 151 ASN A C 1
ATOM 1192 O O . ASN A 1 151 ? -13.262 -14.465 36.091 1.00 92.62 151 ASN A O 1
ATOM 1196 N N . GLY A 1 152 ? -12.530 -13.453 34.232 1.00 90.62 152 GLY A N 1
ATOM 1197 C CA . GLY A 1 152 ? -11.753 -14.586 33.719 1.00 90.62 152 GLY A CA 1
ATOM 1198 C C . GLY A 1 152 ? -12.495 -15.492 32.733 1.00 90.62 152 GLY A C 1
ATOM 1199 O O . GLY A 1 152 ? -11.967 -16.543 32.363 1.00 90.62 152 GLY A O 1
ATOM 1200 N N . ALA A 1 153 ? -13.695 -15.115 32.284 1.00 93.31 153 ALA A N 1
ATOM 1201 C CA . ALA A 1 153 ? -14.397 -15.840 31.231 1.00 93.31 153 ALA A CA 1
ATOM 1202 C C . ALA A 1 153 ? -13.769 -15.601 29.846 1.00 93.31 153 ALA A C 1
ATOM 1204 O O . ALA A 1 153 ? -12.997 -14.667 29.618 1.00 93.31 153 ALA A O 1
ATOM 1205 N N . LYS A 1 154 ? -14.126 -16.457 28.882 1.00 93.75 154 LYS A N 1
ATOM 1206 C CA . LYS A 1 154 ? -13.655 -16.336 27.499 1.00 93.75 154 LYS A CA 1
ATOM 1207 C C . LYS A 1 154 ? -14.365 -15.167 26.787 1.00 93.75 154 LYS A C 1
ATOM 1209 O O . LYS A 1 154 ? -15.595 -15.104 26.839 1.00 93.75 154 LYS A O 1
ATOM 1214 N N . PRO A 1 155 ? -13.635 -14.285 26.076 1.00 93.25 155 PRO A N 1
ATOM 1215 C CA . PRO A 1 155 ? -14.248 -13.197 25.321 1.00 93.25 155 PRO A CA 1
ATOM 1216 C C . PRO A 1 155 ? -15.049 -13.714 24.127 1.00 93.25 155 PRO A C 1
ATOM 1218 O O . PRO A 1 155 ? -14.578 -14.558 23.357 1.00 93.25 155 PRO A O 1
ATOM 1221 N N . ILE A 1 156 ? -16.246 -13.160 23.963 1.00 94.44 156 ILE A N 1
ATOM 1222 C CA . ILE A 1 156 ? -17.115 -13.338 22.803 1.00 94.44 156 ILE A CA 1
ATOM 1223 C C . ILE A 1 156 ? -16.921 -12.119 21.902 1.00 94.44 156 ILE A C 1
ATOM 1225 O O . ILE A 1 156 ? -17.147 -10.980 22.313 1.00 94.44 156 ILE A O 1
ATOM 1229 N N . LEU A 1 157 ? -16.447 -12.373 20.681 1.00 94.56 157 LEU A N 1
ATOM 1230 C CA . LEU A 1 157 ? -16.083 -11.342 19.715 1.00 94.56 157 LEU A CA 1
ATOM 1231 C C . LEU A 1 157 ? -17.110 -11.277 18.586 1.00 94.56 157 LEU A C 1
ATOM 1233 O O . LEU A 1 157 ? -17.462 -12.299 17.997 1.00 94.56 157 LEU A O 1
ATOM 1237 N N . GLN A 1 158 ? -17.520 -10.063 18.242 1.00 94.44 158 GLN A N 1
ATOM 1238 C CA . GLN A 1 158 ? -18.337 -9.751 17.080 1.00 94.44 158 GLN A CA 1
ATOM 1239 C C . GLN A 1 158 ? -17.534 -8.860 16.130 1.00 94.44 158 GLN A C 1
ATOM 1241 O O . GLN A 1 158 ? -17.085 -7.781 16.510 1.00 94.44 158 GLN A O 1
ATOM 1246 N N . GLN A 1 159 ? -17.345 -9.302 14.889 1.00 93.25 159 GLN A N 1
ATOM 1247 C CA . GLN A 1 159 ? -16.675 -8.495 13.873 1.00 93.25 159 GLN A CA 1
ATOM 1248 C C . GLN A 1 159 ? -17.606 -7.374 13.388 1.00 93.25 159 GLN A C 1
ATOM 1250 O O . GLN A 1 159 ? -18.747 -7.630 13.010 1.00 93.25 159 GLN A O 1
ATOM 1255 N N . VAL A 1 160 ? -17.098 -6.145 13.375 1.00 92.38 160 VAL A N 1
ATOM 1256 C CA . VAL A 1 160 ? -17.755 -4.939 12.864 1.00 92.38 160 VAL A CA 1
ATOM 1257 C C . VAL A 1 160 ? -16.885 -4.375 11.743 1.00 92.38 160 VAL A C 1
ATOM 1259 O O . VAL A 1 160 ? -15.716 -4.045 11.956 1.00 92.38 160 VAL A O 1
ATOM 1262 N N . GLY A 1 161 ? -17.429 -4.321 10.530 1.00 90.81 161 GLY A N 1
ATOM 1263 C CA . GLY A 1 161 ? -16.722 -3.858 9.339 1.00 90.81 161 GLY A CA 1
ATOM 1264 C C . GLY A 1 161 ? -17.283 -4.465 8.047 1.00 90.81 161 GLY A C 1
ATOM 1265 O O . GLY A 1 161 ? -18.227 -5.256 8.104 1.00 90.81 161 GLY A O 1
ATOM 1266 N N . PRO A 1 162 ? -16.691 -4.129 6.889 1.00 92.94 162 PRO A N 1
ATOM 1267 C CA . PRO A 1 162 ? -15.468 -3.336 6.740 1.00 92.94 162 PRO A CA 1
ATOM 1268 C C . PRO A 1 162 ? -15.703 -1.819 6.808 1.00 92.94 162 PRO A C 1
ATOM 1270 O O . PRO A 1 162 ? -16.612 -1.299 6.168 1.00 92.94 162 PRO A O 1
ATOM 1273 N N . TYR A 1 163 ? -14.819 -1.097 7.501 1.00 92.62 163 TYR A N 1
ATOM 1274 C CA . TYR A 1 163 ? -14.626 0.339 7.275 1.00 92.62 163 TYR A CA 1
ATOM 1275 C C . TYR A 1 163 ? -13.629 0.506 6.133 1.00 92.62 163 TYR A C 1
ATOM 1277 O O . TYR A 1 163 ? -12.460 0.129 6.274 1.00 92.62 163 TYR A O 1
ATOM 1285 N N . ARG A 1 164 ? -14.093 1.020 4.990 1.00 92.25 164 ARG A N 1
ATOM 1286 C CA . ARG A 1 164 ? -13.285 1.088 3.770 1.00 92.25 164 ARG A CA 1
ATOM 1287 C C . ARG A 1 164 ? -12.611 2.443 3.617 1.00 92.25 164 ARG A C 1
ATOM 1289 O O . ARG A 1 164 ? -13.249 3.494 3.708 1.00 92.25 164 ARG A O 1
ATOM 1296 N N . TYR A 1 165 ? -11.317 2.402 3.337 1.00 92.31 165 TYR A N 1
ATOM 1297 C CA . TYR A 1 165 ? -10.488 3.562 3.057 1.00 92.31 165 TYR A CA 1
ATOM 1298 C C . TYR A 1 165 ? -9.720 3.347 1.758 1.00 92.31 165 TYR A C 1
ATOM 1300 O O . TYR A 1 165 ? -9.279 2.241 1.460 1.00 92.31 165 TYR A O 1
ATOM 1308 N N . GLU A 1 166 ? -9.514 4.423 1.012 1.00 93.50 166 GLU A N 1
ATOM 1309 C CA . GLU A 1 166 ? -8.498 4.472 -0.034 1.00 93.50 166 GLU A CA 1
ATOM 1310 C C . GLU A 1 166 ? -7.177 4.928 0.583 1.00 93.50 166 GLU A C 1
ATOM 1312 O O . GLU A 1 166 ? -7.067 6.059 1.061 1.00 93.50 166 GLU A O 1
ATOM 1317 N N . GLU A 1 167 ? -6.179 4.052 0.571 1.00 93.06 167 GLU A N 1
ATOM 1318 C CA . GLU A 1 167 ? -4.808 4.357 0.961 1.00 93.06 167 GLU A CA 1
ATOM 1319 C C . GLU A 1 167 ? -4.012 4.833 -0.263 1.00 93.06 167 GLU A C 1
ATOM 1321 O O . GLU A 1 167 ? -3.880 4.130 -1.267 1.00 93.06 167 GLU A O 1
ATOM 1326 N N . TRP A 1 168 ? -3.440 6.027 -0.155 1.00 93.19 168 TRP A N 1
ATOM 1327 C CA . TRP A 1 168 ? 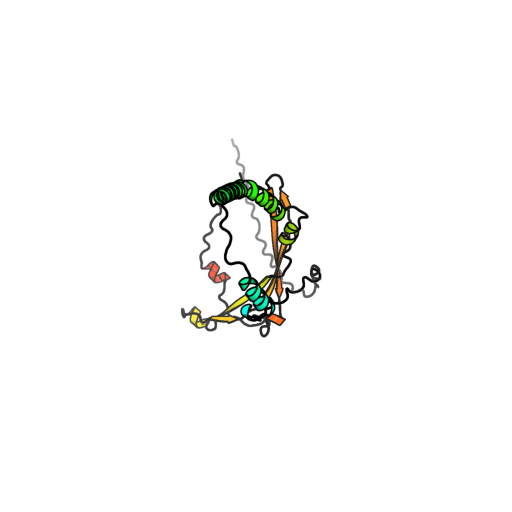-2.515 6.602 -1.125 1.00 93.19 168 TRP A CA 1
ATOM 1328 C C . TRP A 1 168 ? -1.120 6.651 -0.526 1.00 93.19 168 TRP A C 1
ATOM 1330 O O . TRP A 1 168 ? -0.940 7.139 0.590 1.00 93.19 168 TRP A O 1
ATOM 1340 N N . LYS A 1 169 ? -0.136 6.155 -1.277 1.00 93.00 169 LYS A N 1
ATOM 1341 C CA . LYS A 1 169 ? 1.266 6.113 -0.855 1.00 93.00 169 LYS A CA 1
ATOM 1342 C C . LYS A 1 169 ? 2.099 7.042 -1.719 1.00 93.00 169 LYS A C 1
ATOM 1344 O O . LYS A 1 169 ? 2.179 6.855 -2.936 1.00 93.00 169 LYS A O 1
ATOM 1349 N N . THR A 1 170 ? 2.758 7.981 -1.055 1.00 93.31 170 THR A N 1
ATOM 1350 C CA . THR A 1 170 ? 3.660 8.953 -1.667 1.00 93.31 170 THR A CA 1
ATOM 1351 C C . THR A 1 170 ? 4.998 8.932 -0.942 1.00 93.31 170 THR A C 1
ATOM 1353 O O . THR A 1 170 ? 5.057 8.716 0.268 1.00 93.31 170 THR A O 1
ATOM 1356 N N . LYS A 1 171 ? 6.084 9.147 -1.681 1.00 92.94 171 LYS A N 1
ATOM 1357 C CA . LYS A 1 171 ? 7.420 9.371 -1.125 1.00 92.94 171 LYS A CA 1
ATOM 1358 C C . LYS A 1 171 ? 7.762 10.848 -1.218 1.00 92.94 171 LYS A C 1
ATOM 1360 O O . LYS A 1 171 ? 7.723 11.431 -2.302 1.00 92.94 171 LYS A O 1
ATOM 1365 N N . GLU A 1 172 ? 8.095 11.443 -0.083 1.00 91.62 172 GLU A N 1
ATOM 1366 C CA . GLU A 1 172 ? 8.453 12.856 0.040 1.00 91.62 172 GLU A CA 1
ATOM 1367 C C . GLU A 1 172 ? 9.874 13.021 0.581 1.00 91.62 172 GLU A C 1
ATOM 1369 O O . GLU A 1 172 ? 10.443 12.093 1.158 1.00 91.62 172 GLU A O 1
ATOM 1374 N N . GLY A 1 173 ? 10.453 14.210 0.383 1.00 90.44 173 GLY A N 1
ATOM 1375 C CA . GLY A 1 173 ? 11.802 14.521 0.866 1.00 90.44 173 GLY A CA 1
ATOM 1376 C C . GLY A 1 173 ? 12.879 13.612 0.273 1.00 90.44 173 GLY A C 1
ATOM 1377 O O . GLY A 1 173 ? 13.752 13.160 1.005 1.00 90.44 173 GLY A O 1
ATOM 1378 N N . ILE A 1 174 ? 12.772 13.302 -1.023 1.00 90.50 174 ILE A N 1
ATOM 1379 C CA . ILE A 1 174 ? 13.707 12.408 -1.711 1.00 90.50 174 ILE A CA 1
ATOM 1380 C C . ILE A 1 174 ? 15.058 13.114 -1.870 1.00 90.50 174 ILE A C 1
ATOM 1382 O O . ILE A 1 174 ? 15.125 14.186 -2.475 1.00 90.50 174 ILE A O 1
ATOM 1386 N N . VAL A 1 175 ? 16.110 12.505 -1.328 1.00 90.62 175 VAL A N 1
ATOM 1387 C CA . VAL A 1 175 ? 17.506 12.938 -1.445 1.00 90.62 175 VAL A CA 1
ATOM 1388 C C . VAL A 1 175 ? 18.297 11.814 -2.102 1.00 90.62 175 VAL A C 1
ATOM 1390 O O . VAL A 1 175 ? 18.267 10.681 -1.621 1.00 90.62 175 VAL A O 1
ATOM 1393 N N . ASP A 1 176 ? 18.965 12.151 -3.201 1.00 88.38 176 ASP A N 1
ATOM 1394 C CA . ASP A 1 176 ? 19.805 11.248 -3.986 1.00 88.38 176 ASP A CA 1
ATOM 1395 C C . ASP A 1 176 ? 21.269 11.379 -3.557 1.00 88.38 176 ASP A C 1
ATOM 1397 O O . ASP A 1 176 ? 21.806 12.493 -3.545 1.00 88.38 176 ASP A O 1
ATOM 1401 N N . ASP A 1 177 ? 21.896 10.263 -3.193 1.00 88.94 177 ASP A N 1
ATOM 1402 C CA . ASP A 1 177 ? 23.330 10.158 -2.948 1.00 88.94 177 ASP A CA 1
ATOM 1403 C C . ASP A 1 177 ? 23.993 9.328 -4.064 1.00 88.94 177 ASP A C 1
ATOM 1405 O O . ASP A 1 177 ? 24.120 8.102 -3.951 1.00 88.94 177 ASP A O 1
ATOM 1409 N N . PRO A 1 178 ? 24.476 9.983 -5.138 1.00 85.38 178 PRO A N 1
ATOM 1410 C CA . PRO A 1 178 ? 25.088 9.292 -6.269 1.00 85.38 178 PRO A CA 1
ATOM 1411 C C . PRO A 1 178 ? 26.466 8.702 -5.943 1.00 85.38 178 PRO A C 1
ATOM 1413 O O . PRO A 1 178 ? 26.991 7.924 -6.737 1.00 85.38 178 PRO A O 1
ATOM 1416 N N . ALA A 1 179 ? 27.093 9.084 -4.823 1.00 89.75 179 ALA A N 1
ATOM 1417 C CA . ALA A 1 179 ? 28.384 8.524 -4.427 1.00 89.75 179 ALA A CA 1
ATOM 1418 C C . ALA A 1 179 ? 28.224 7.119 -3.836 1.00 89.75 179 ALA A C 1
ATOM 1420 O O . ALA A 1 179 ? 29.088 6.267 -4.051 1.00 89.75 179 ALA A O 1
ATOM 1421 N N . ASN A 1 180 ? 27.115 6.890 -3.127 1.00 88.00 180 ASN A N 1
ATOM 1422 C CA . ASN A 1 180 ? 26.812 5.628 -2.458 1.00 88.00 180 ASN A CA 1
ATOM 1423 C C . ASN A 1 180 ? 25.724 4.798 -3.164 1.00 88.00 180 ASN A C 1
ATOM 1425 O O . ASN A 1 180 ? 25.470 3.678 -2.733 1.00 88.00 180 ASN A O 1
ATOM 1429 N N . ASP A 1 181 ? 25.130 5.302 -4.255 1.00 85.44 181 ASP A N 1
ATOM 1430 C CA . ASP A 1 181 ? 23.987 4.677 -4.950 1.00 85.44 181 ASP A CA 1
ATOM 1431 C C . ASP A 1 181 ? 22.788 4.479 -3.999 1.00 85.44 181 ASP A C 1
ATOM 1433 O O . ASP A 1 181 ? 22.117 3.444 -3.978 1.00 85.44 181 ASP A O 1
ATOM 1437 N N . GLU A 1 182 ? 22.549 5.485 -3.151 1.00 88.38 182 GLU A N 1
ATOM 1438 C CA . GLU A 1 182 ? 21.531 5.455 -2.103 1.00 88.38 182 GLU A CA 1
ATOM 1439 C C . GLU A 1 182 ? 20.490 6.558 -2.282 1.00 88.38 182 GLU A C 1
ATOM 1441 O O . GLU A 1 182 ? 20.784 7.690 -2.661 1.00 88.38 182 GLU A O 1
ATOM 1446 N N . MET A 1 183 ? 19.246 6.238 -1.921 1.00 89.75 183 MET A N 1
ATOM 1447 C CA . MET A 1 183 ? 18.141 7.186 -1.956 1.00 89.75 183 MET A CA 1
ATOM 1448 C C . MET A 1 183 ? 17.418 7.237 -0.616 1.00 89.75 183 MET A C 1
ATOM 1450 O O . MET A 1 183 ? 16.819 6.255 -0.171 1.00 89.75 183 MET A O 1
ATOM 1454 N N . THR A 1 184 ? 17.417 8.412 0.007 1.00 91.44 184 THR A N 1
ATOM 1455 C CA . THR A 1 184 ? 16.712 8.657 1.271 1.00 91.44 184 THR A CA 1
ATOM 1456 C C . THR A 1 184 ? 15.364 9.310 1.000 1.00 91.44 184 THR A C 1
ATOM 1458 O O . THR A 1 184 ? 15.281 10.263 0.234 1.00 91.44 184 THR A O 1
ATOM 1461 N N . TYR A 1 185 ? 14.296 8.814 1.627 1.00 93.50 185 TYR A N 1
ATOM 1462 C CA . TYR A 1 185 ? 12.940 9.342 1.459 1.00 93.50 185 TYR A CA 1
ATOM 1463 C C . TYR A 1 185 ? 12.072 9.087 2.696 1.00 93.50 185 TYR A C 1
ATOM 1465 O O . TYR A 1 185 ? 12.345 8.200 3.504 1.00 93.50 185 TYR A O 1
ATOM 1473 N N . SER A 1 186 ? 10.979 9.840 2.818 1.00 94.38 186 SER A N 1
ATOM 1474 C CA . SER A 1 186 ? 9.929 9.622 3.818 1.00 94.38 186 SER A CA 1
ATOM 1475 C C . SER A 1 186 ? 8.674 9.045 3.168 1.00 94.38 186 SER A C 1
ATOM 1477 O O . SER A 1 186 ? 8.190 9.572 2.167 1.00 94.38 186 SER A O 1
ATOM 1479 N N . ASN A 1 187 ? 8.130 7.968 3.742 1.00 93.75 187 ASN A N 1
ATOM 1480 C CA . ASN A 1 187 ? 6.856 7.393 3.303 1.00 93.75 187 ASN A CA 1
ATOM 1481 C C . ASN A 1 187 ? 5.684 8.161 3.917 1.00 93.75 187 ASN A C 1
ATOM 1483 O O . ASN A 1 187 ? 5.563 8.244 5.139 1.00 93.75 187 ASN A O 1
ATOM 1487 N N . VAL A 1 188 ? 4.798 8.660 3.063 1.00 93.75 188 VAL A N 1
ATOM 1488 C CA . VAL A 1 188 ? 3.561 9.334 3.444 1.00 93.75 188 VAL A CA 1
ATOM 1489 C C . VAL A 1 188 ? 2.384 8.480 2.990 1.00 93.75 188 VAL A C 1
ATOM 1491 O O . VAL A 1 188 ? 2.156 8.300 1.791 1.00 93.75 188 VAL A O 1
ATOM 1494 N N . ASN A 1 189 ? 1.622 7.968 3.958 1.00 93.00 189 ASN A N 1
ATOM 1495 C CA . ASN A 1 189 ? 0.398 7.215 3.705 1.00 93.00 189 ASN A CA 1
ATOM 1496 C C . ASN A 1 189 ? -0.804 8.098 4.050 1.00 93.00 189 ASN A C 1
ATOM 1498 O O . ASN A 1 189 ? -0.956 8.533 5.192 1.00 93.00 189 ASN A O 1
ATOM 1502 N N . THR A 1 190 ? -1.660 8.353 3.064 1.00 91.56 190 THR A N 1
ATOM 1503 C CA . THR A 1 190 ? -2.879 9.153 3.221 1.00 91.56 190 THR A CA 1
ATOM 1504 C C . THR A 1 190 ? -4.098 8.256 3.075 1.00 91.56 190 THR A C 1
ATOM 1506 O O . THR A 1 190 ? -4.203 7.529 2.092 1.00 91.56 190 THR A O 1
ATOM 1509 N N . PHE A 1 191 ? -5.025 8.319 4.028 1.00 92.62 191 PHE A N 1
ATOM 1510 C CA . PHE A 1 191 ? -6.233 7.494 4.038 1.00 92.62 191 PHE A CA 1
ATOM 1511 C C . PHE A 1 191 ? -7.471 8.357 3.786 1.00 92.62 191 PHE A C 1
ATOM 1513 O O . PHE A 1 191 ? -7.723 9.307 4.528 1.00 92.62 191 PHE A O 1
ATOM 1520 N N . TYR A 1 192 ? -8.274 8.004 2.781 1.00 91.25 192 TYR A N 1
ATOM 1521 C CA . TYR A 1 192 ? -9.550 8.663 2.489 1.00 91.25 192 TYR A CA 1
ATOM 1522 C C . TYR A 1 192 ? -10.714 7.726 2.777 1.00 91.25 192 TYR A C 1
ATOM 1524 O O . TYR A 1 192 ? -10.814 6.649 2.197 1.00 91.25 192 TYR A O 1
ATOM 1532 N N . PHE A 1 193 ? -11.618 8.142 3.658 1.00 90.00 193 PHE A N 1
ATOM 1533 C CA . PHE A 1 193 ? -12.750 7.315 4.061 1.00 90.00 193 PHE A CA 1
ATOM 1534 C C . PHE A 1 193 ? -13.815 7.202 2.958 1.00 90.00 193 PHE A C 1
ATOM 1536 O O . PHE A 1 193 ? -14.347 8.206 2.474 1.00 90.00 193 PHE A O 1
ATOM 1543 N N . LYS A 1 194 ? -14.180 5.968 2.590 1.00 90.25 194 LYS A N 1
ATOM 1544 C CA . LYS A 1 194 ? -15.221 5.661 1.601 1.00 90.25 194 LYS A CA 1
ATOM 1545 C C . LYS A 1 194 ? -16.545 5.358 2.283 1.00 90.25 194 LYS A C 1
ATOM 1547 O O . LYS A 1 194 ? -16.929 4.204 2.471 1.00 90.25 194 LYS A O 1
ATOM 1552 N N . LYS A 1 195 ? -17.293 6.421 2.588 1.00 86.94 195 LYS A N 1
ATOM 1553 C CA . LYS A 1 195 ? -18.589 6.313 3.274 1.00 86.94 195 LYS A CA 1
ATOM 1554 C C . LYS A 1 195 ? -19.586 5.413 2.537 1.00 86.94 195 LYS A C 1
ATOM 1556 O O . LYS A 1 195 ? -20.197 4.564 3.165 1.00 86.94 195 LYS A O 1
ATOM 1561 N N . GLN A 1 196 ? -19.728 5.561 1.217 1.00 87.25 196 GLN A N 1
ATOM 1562 C CA . GLN A 1 196 ? -20.708 4.792 0.429 1.00 87.25 196 GLN A CA 1
ATOM 1563 C C . GLN A 1 196 ? -20.449 3.282 0.453 1.00 87.25 196 GLN A C 1
ATOM 1565 O O . GLN A 1 196 ? -21.393 2.504 0.464 1.00 87.25 196 GLN A O 1
ATOM 1570 N N . GLU A 1 197 ? -19.179 2.884 0.491 1.00 84.50 197 GLU A N 1
ATOM 1571 C CA . GLU A 1 197 ? -18.770 1.476 0.484 1.00 84.50 197 GLU A CA 1
ATOM 1572 C C . GLU A 1 197 ? -18.705 0.869 1.891 1.00 84.50 197 GLU A C 1
ATOM 1574 O O . GLU A 1 197 ? -18.584 -0.342 2.033 1.00 84.50 197 GLU A O 1
ATOM 1579 N N . THR A 1 198 ? -18.797 1.715 2.919 1.00 87.12 198 THR A N 1
ATOM 1580 C CA . THR A 1 198 ? -18.834 1.323 4.335 1.00 87.12 198 THR A CA 1
ATOM 1581 C C . THR A 1 198 ? -20.273 1.157 4.853 1.00 87.12 198 THR A C 1
ATOM 1583 O O . THR A 1 198 ? -20.493 0.508 5.873 1.00 87.12 198 THR A O 1
ATOM 1586 N N . LEU A 1 199 ? -21.280 1.705 4.155 1.00 82.38 199 LEU A N 1
ATOM 1587 C CA . LEU A 1 199 ? -22.687 1.575 4.552 1.00 82.38 199 LEU A CA 1
ATOM 1588 C C . LEU A 1 199 ? -23.102 0.095 4.678 1.00 82.38 199 LEU A C 1
ATOM 1590 O O . LEU A 1 199 ? -22.736 -0.713 3.823 1.00 82.38 199 LEU A O 1
ATOM 1594 N N . PRO A 1 200 ? -23.892 -0.277 5.706 1.00 81.88 200 PRO A N 1
ATOM 1595 C CA . PRO A 1 200 ? -24.682 0.578 6.607 1.00 81.88 200 PRO A CA 1
ATOM 1596 C C . PRO A 1 200 ? -23.918 1.206 7.787 1.00 81.88 200 PRO A C 1
ATOM 1598 O O . PRO A 1 200 ? -24.530 1.946 8.554 1.00 81.88 200 PRO A O 1
ATOM 1601 N N . LEU A 1 201 ? -22.620 0.935 7.942 1.00 85.56 201 LEU A N 1
ATOM 1602 C CA . LEU A 1 201 ? -21.815 1.469 9.041 1.00 85.56 201 LEU A CA 1
ATOM 1603 C C . LEU A 1 201 ? -21.491 2.956 8.795 1.00 85.56 201 LEU A C 1
ATOM 1605 O O . LEU A 1 201 ? -21.179 3.364 7.671 1.00 85.56 201 LEU A O 1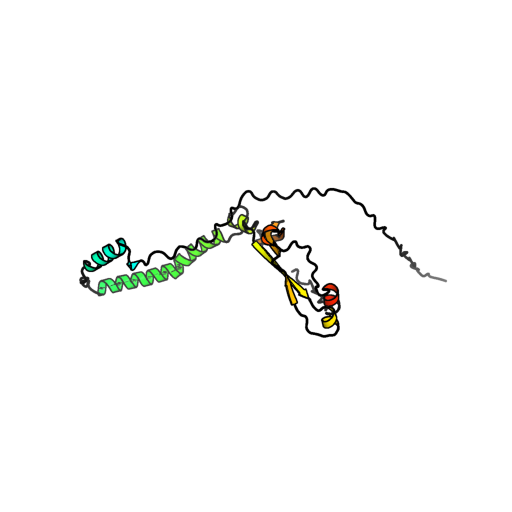
ATOM 1609 N N . THR A 1 202 ? -21.579 3.788 9.832 1.00 80.69 202 THR A N 1
ATOM 1610 C CA . THR A 1 202 ? -21.305 5.233 9.787 1.00 80.69 202 THR A CA 1
ATOM 1611 C C . THR A 1 202 ? -19.970 5.618 10.412 1.00 80.69 202 THR A C 1
ATOM 1613 O O . THR A 1 202 ? -19.469 6.696 10.091 1.00 80.69 202 THR A O 1
ATOM 1616 N N . GLY A 1 203 ? -19.369 4.751 11.234 1.00 81.75 203 GLY A N 1
ATOM 1617 C CA . GLY A 1 203 ? -18.170 5.063 12.021 1.00 81.75 203 GLY A CA 1
ATOM 1618 C C . GLY A 1 203 ? -18.472 5.594 13.421 1.00 81.75 203 GLY A C 1
ATOM 1619 O O . GLY A 1 203 ? -17.544 5.801 14.197 1.00 81.75 203 GLY A O 1
ATOM 1620 N N . ASP A 1 204 ? -19.753 5.778 13.750 1.00 85.62 204 ASP A N 1
ATOM 1621 C CA . ASP A 1 204 ? -20.219 6.250 15.059 1.00 85.62 204 ASP A CA 1
ATOM 1622 C C . ASP A 1 204 ? -20.722 5.093 15.944 1.00 85.62 204 ASP A C 1
ATOM 1624 O O . ASP A 1 204 ? -21.372 5.312 16.968 1.00 85.62 204 ASP A O 1
ATOM 1628 N N . GLU A 1 205 ? -20.473 3.841 15.546 1.00 86.69 205 GLU A N 1
ATOM 1629 C CA . GLU A 1 205 ? -20.906 2.671 16.304 1.00 86.69 205 GLU A CA 1
ATOM 1630 C C . GLU A 1 205 ? -20.162 2.559 17.638 1.00 86.69 205 GLU A C 1
ATOM 1632 O O . GLU A 1 205 ? -18.935 2.654 17.716 1.00 86.69 205 GLU A O 1
ATOM 1637 N N . LEU A 1 206 ? -20.909 2.275 18.706 1.00 89.69 206 LEU A N 1
ATOM 1638 C CA . LEU A 1 206 ? -20.314 1.962 19.997 1.00 89.69 206 LEU A CA 1
ATOM 1639 C C . LEU A 1 206 ? -19.694 0.558 19.944 1.00 89.69 206 LEU A C 1
ATOM 1641 O O . LEU A 1 206 ? -20.407 -0.442 19.857 1.00 89.69 206 LEU A O 1
ATOM 1645 N N . VAL A 1 207 ? -18.368 0.488 20.033 1.00 91.38 207 VAL A N 1
ATOM 1646 C CA . VAL A 1 207 ? -17.611 -0.768 20.087 1.00 91.38 207 VAL A CA 1
ATOM 1647 C C . VAL A 1 207 ? -16.844 -0.872 21.399 1.00 91.38 207 VAL A C 1
ATOM 1649 O O . VAL A 1 207 ? -16.168 0.063 21.829 1.00 91.38 207 VAL A O 1
ATOM 1652 N N . THR A 1 208 ? -16.931 -2.033 22.040 1.00 93.38 208 THR A N 1
ATOM 1653 C CA . THR A 1 208 ? -16.174 -2.336 23.255 1.00 93.38 208 THR A CA 1
ATOM 1654 C C . THR A 1 208 ? -14.873 -3.013 22.861 1.00 93.38 208 THR A C 1
ATOM 1656 O O . THR A 1 208 ? -14.883 -4.133 22.349 1.00 93.38 208 THR A O 1
ATOM 1659 N N . ILE A 1 209 ? -13.751 -2.335 23.105 1.00 92.19 209 ILE A N 1
ATOM 1660 C CA . ILE A 1 209 ? -12.408 -2.851 22.834 1.00 92.19 209 ILE A CA 1
ATOM 1661 C C . ILE A 1 209 ? -11.589 -2.951 24.124 1.00 92.19 209 ILE A C 1
ATOM 1663 O O . ILE A 1 209 ? -11.782 -2.154 25.046 1.00 92.19 209 ILE A O 1
ATOM 1667 N N . PRO A 1 210 ? -10.637 -3.895 24.201 1.00 89.12 210 PRO A N 1
ATOM 1668 C CA . PRO A 1 210 ? -9.695 -3.947 25.308 1.00 89.12 210 PRO A CA 1
ATOM 1669 C C . PRO A 1 210 ? -8.903 -2.639 25.439 1.00 89.12 210 PRO A C 1
ATOM 1671 O O . PRO A 1 210 ? -8.461 -2.061 24.444 1.00 89.12 210 PRO A O 1
ATOM 1674 N N . HIS A 1 211 ? -8.665 -2.194 26.672 1.00 89.12 211 HIS A N 1
ATOM 1675 C CA . HIS A 1 211 ? -7.916 -0.967 26.940 1.00 89.12 211 HIS A CA 1
ATOM 1676 C C . HIS A 1 211 ? -6.415 -1.151 26.631 1.00 89.12 211 HIS A C 1
ATOM 1678 O O . HIS A 1 211 ? -5.614 -1.491 27.509 1.00 89.12 211 HIS A O 1
ATOM 1684 N N . LEU A 1 212 ? -6.027 -0.913 25.371 1.00 88.00 212 LEU A N 1
ATOM 1685 C CA . LEU A 1 212 ? -4.672 -1.145 24.849 1.00 88.00 212 LEU A CA 1
ATOM 1686 C C . LEU A 1 212 ? -3.557 -0.527 25.717 1.00 88.00 212 LEU A C 1
ATOM 1688 O O . LEU A 1 212 ? -2.624 -1.260 26.047 1.00 88.00 212 LEU A O 1
ATOM 1692 N N . PRO A 1 213 ? -3.635 0.743 26.177 1.00 86.38 213 PRO A N 1
ATOM 1693 C CA . PRO A 1 213 ? -2.554 1.323 26.979 1.00 86.38 213 PRO A CA 1
ATOM 1694 C C . PRO A 1 213 ? -2.293 0.582 28.297 1.00 86.38 213 PRO A C 1
ATOM 1696 O O . PRO A 1 213 ? -1.149 0.474 28.726 1.00 86.38 213 PRO A O 1
ATOM 1699 N N . MET A 1 214 ? -3.343 0.030 28.917 1.00 85.62 214 MET A N 1
ATOM 1700 C CA . MET A 1 214 ? -3.223 -0.712 30.181 1.00 85.62 214 MET A CA 1
ATOM 1701 C C . MET A 1 214 ? -2.648 -2.111 29.946 1.00 85.62 214 MET A C 1
ATOM 1703 O O . MET A 1 214 ? -1.885 -2.631 30.756 1.00 85.62 214 MET A O 1
ATOM 1707 N N . MET A 1 215 ? -2.986 -2.729 28.815 1.00 83.31 215 MET A N 1
ATOM 1708 C CA . MET A 1 215 ? -2.402 -4.017 28.451 1.00 83.31 215 MET A CA 1
ATOM 1709 C C . MET A 1 215 ? -0.905 -3.886 28.157 1.00 83.31 215 MET A C 1
ATOM 1711 O O . MET A 1 215 ? -0.119 -4.697 28.641 1.00 83.31 215 MET A O 1
ATOM 1715 N N . VAL A 1 216 ? -0.496 -2.835 27.437 1.00 84.38 216 VAL A N 1
ATOM 1716 C CA . VAL A 1 216 ? 0.921 -2.577 27.136 1.00 84.38 216 VAL A CA 1
ATOM 1717 C C . VAL A 1 216 ? 1.713 -2.236 28.401 1.00 84.38 216 VAL A C 1
ATOM 1719 O O . VAL A 1 216 ? 2.851 -2.675 28.531 1.00 84.38 216 VAL A O 1
ATOM 1722 N N . SER A 1 217 ? 1.133 -1.513 29.367 1.00 77.81 217 SER A N 1
ATOM 1723 C CA . SER A 1 217 ? 1.829 -1.213 30.627 1.00 77.81 217 SER A CA 1
ATOM 1724 C C . SER A 1 217 ? 2.072 -2.452 31.493 1.00 77.81 217 SER A C 1
ATOM 1726 O O . SER A 1 217 ? 3.101 -2.540 32.160 1.00 77.81 217 SER A O 1
ATOM 1728 N N . ASN A 1 218 ? 1.140 -3.411 31.482 1.00 65.06 218 ASN A N 1
ATOM 1729 C CA . ASN A 1 218 ? 1.229 -4.631 32.291 1.00 65.06 218 ASN A CA 1
ATOM 1730 C C . ASN A 1 218 ? 2.092 -5.716 31.625 1.00 65.06 218 ASN A C 1
ATOM 1732 O O . ASN A 1 218 ? 2.669 -6.559 32.313 1.00 65.06 218 ASN A O 1
ATOM 1736 N N . ALA A 1 219 ? 2.239 -5.669 30.299 1.00 62.94 219 ALA A N 1
ATOM 1737 C CA . ALA A 1 219 ? 3.241 -6.421 29.556 1.00 62.94 219 ALA A CA 1
ATOM 1738 C C . ALA A 1 219 ? 4.598 -5.717 29.697 1.00 62.94 219 ALA A C 1
ATOM 1740 O O . ALA A 1 219 ? 5.053 -5.050 28.774 1.00 62.94 219 ALA A O 1
ATOM 1741 N N . GLY A 1 220 ? 5.191 -5.812 30.895 1.00 54.12 220 GLY A N 1
ATOM 1742 C CA . GLY A 1 220 ? 6.373 -5.066 31.330 1.00 54.12 220 GLY A CA 1
ATOM 1743 C C . GLY A 1 220 ? 7.315 -4.673 30.194 1.00 54.12 220 GLY A C 1
ATOM 1744 O O . GLY A 1 220 ? 7.858 -5.528 29.492 1.00 54.12 220 GLY A O 1
ATOM 1745 N N . THR A 1 221 ? 7.501 -3.365 30.022 1.00 54.75 221 THR A N 1
ATOM 1746 C CA . THR A 1 221 ? 8.430 -2.788 29.059 1.00 54.75 221 THR A CA 1
ATOM 1747 C C . THR A 1 221 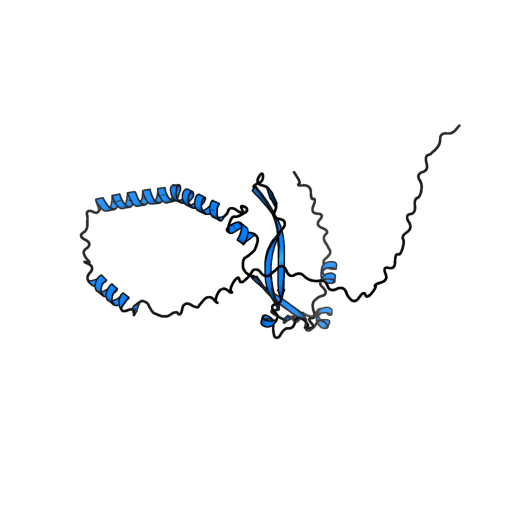? 9.835 -3.289 29.372 1.00 54.75 221 THR A C 1
ATOM 1749 O O . THR A 1 221 ? 10.570 -2.722 30.180 1.00 54.75 221 THR A O 1
ATOM 1752 N N . LYS A 1 222 ? 10.252 -4.380 28.724 1.00 51.28 222 LYS A N 1
ATOM 1753 C CA . LYS A 1 222 ? 11.673 -4.672 28.590 1.00 51.28 222 LYS A CA 1
ATOM 1754 C C . LYS A 1 222 ? 12.238 -3.544 27.744 1.00 51.28 222 LYS A C 1
ATOM 1756 O O . LYS A 1 222 ? 12.115 -3.554 26.525 1.00 51.28 222 LYS A O 1
ATOM 1761 N N . ILE A 1 223 ? 12.803 -2.541 28.409 1.00 62.06 223 ILE A N 1
ATOM 1762 C CA . ILE A 1 223 ? 13.597 -1.499 27.769 1.00 62.06 223 ILE A CA 1
ATOM 1763 C C . ILE A 1 223 ? 14.816 -2.209 27.177 1.00 62.06 223 ILE A C 1
ATOM 1765 O O . ILE A 1 223 ? 15.830 -2.405 27.844 1.00 62.06 223 ILE A O 1
ATOM 1769 N N . THR A 1 224 ? 14.706 -2.659 25.932 1.00 55.19 224 THR A N 1
ATOM 1770 C CA . THR A 1 224 ? 15.860 -3.062 25.139 1.00 55.19 224 THR A CA 1
ATOM 1771 C C . THR A 1 224 ? 16.595 -1.782 24.779 1.00 55.19 224 THR A C 1
ATOM 1773 O O . THR A 1 224 ? 16.150 -1.013 23.930 1.00 55.19 224 THR A O 1
ATOM 1776 N N . LYS A 1 225 ? 17.698 -1.508 25.482 1.00 54.91 225 LYS A N 1
ATOM 1777 C CA . LYS A 1 225 ? 18.665 -0.505 25.036 1.00 54.91 225 LYS A CA 1
ATOM 1778 C C . LYS A 1 225 ? 19.208 -0.974 23.691 1.00 54.91 225 LYS A C 1
ATOM 1780 O O . LYS A 1 225 ? 19.907 -1.982 23.641 1.00 54.91 225 LYS A O 1
ATOM 1785 N N . TYR A 1 226 ? 18.883 -0.259 22.625 1.00 57.31 226 TYR A N 1
ATOM 1786 C CA . TYR A 1 226 ? 19.620 -0.372 21.377 1.00 57.31 226 TYR A CA 1
ATOM 1787 C C . TYR A 1 226 ? 20.892 0.472 21.554 1.00 57.31 226 TYR A C 1
ATOM 1789 O O . TYR A 1 226 ? 20.804 1.685 21.738 1.00 57.31 226 TYR A O 1
ATOM 1797 N N . ASP A 1 227 ? 22.059 -0.177 21.635 1.00 60.94 227 ASP A N 1
ATOM 1798 C CA . ASP A 1 227 ? 23.355 0.513 21.624 1.00 60.94 227 ASP A CA 1
ATOM 1799 C C . ASP A 1 227 ? 23.582 0.984 20.183 1.00 60.94 227 ASP A C 1
ATOM 1801 O O . ASP A 1 227 ? 23.923 0.189 19.308 1.00 60.94 227 ASP A O 1
ATOM 1805 N N . CYS A 1 228 ? 23.318 2.263 19.907 1.00 58.78 228 CYS A N 1
ATOM 1806 C CA . CYS A 1 228 ? 23.735 2.897 18.660 1.00 58.78 228 CYS A CA 1
ATOM 1807 C C . CYS A 1 228 ? 25.253 3.106 18.706 1.00 58.78 228 CYS A C 1
ATOM 1809 O O . CYS A 1 228 ? 25.740 4.216 18.904 1.00 58.78 228 CYS A O 1
ATOM 1811 N N . ARG A 1 229 ? 26.000 2.014 18.554 1.00 57.81 229 ARG A N 1
ATOM 1812 C CA . ARG A 1 229 ? 27.436 2.018 18.281 1.00 57.81 229 ARG A CA 1
ATOM 1813 C C . ARG A 1 229 ? 27.730 1.164 17.060 1.00 57.81 229 ARG A C 1
ATOM 1815 O O . ARG A 1 229 ? 28.430 0.171 17.163 1.00 57.81 229 ARG A O 1
ATOM 1822 N N . VAL A 1 230 ? 27.173 1.569 15.922 1.00 49.34 230 VAL A N 1
ATOM 1823 C CA . VAL A 1 230 ? 27.785 1.371 14.603 1.00 49.34 230 VAL A CA 1
ATOM 1824 C C . VAL A 1 230 ? 27.354 2.555 13.734 1.00 49.34 230 VAL A C 1
ATOM 1826 O O . VAL A 1 230 ? 26.356 2.496 13.025 1.00 49.34 230 VAL A O 1
ATOM 1829 N N . CYS A 1 231 ? 28.069 3.664 13.886 1.00 49.56 231 CYS A N 1
ATOM 1830 C CA . CYS A 1 231 ? 28.307 4.597 12.793 1.00 49.56 231 CYS A CA 1
ATOM 1831 C C . CYS A 1 231 ? 29.826 4.552 12.608 1.00 49.56 231 CYS A C 1
ATOM 1833 O O . CYS A 1 231 ? 30.531 5.263 13.323 1.00 49.56 231 CYS A O 1
ATOM 1835 N N . ASP A 1 232 ? 30.293 3.626 11.774 1.00 40.31 232 ASP A N 1
ATOM 1836 C CA . ASP A 1 232 ? 31.618 3.691 11.151 1.00 40.31 232 ASP A CA 1
ATOM 1837 C C . ASP A 1 232 ? 31.408 4.086 9.687 1.00 40.31 232 ASP A C 1
ATOM 1839 O O . ASP A 1 232 ? 30.437 3.559 9.090 1.00 40.31 232 ASP A O 1
#

Foldseek 3Di:
DDDDDDDDDDDDDDDDPDDDDPDPDPDDDDPPPDDPDDPDPDPDDDPPPPPPDDPPCPDPVNVVVVVVVVVPPPDPPDDPVVVVVVVVVCCVVVVVCCVPPVVVVVVVVVCCLQVDCDPPRPNVVCVQWVSFWDKDWDKDWFFPCVPVVVVVDDTDTDIQDGFIWTKIWGWPPWDADPVVRDIDTDIDIDIHTDCVVTPPDDPPDDGDDPPVVVVVVVVPPPPPPDPPPDPD

Secondary structure (DSSP, 8-state):
-----------PPP-------------------PPPPPS----PPP---------GGG-HHHHHHHHHHHTS-S------HHHHHHHHHHHHHHHHHIIIIIHHHHHHHHHHHHH---TT-HHHHHHHB-SS-EEEEEEEEEES-HHHHHTTPPPPEEEEEEEEEEEEEEEEEEEEETTTTEEEEEEEEEEEE-HHHHTT--S--------HHHHHHHS-------------

Mean predicted aligned error: 18.32 Å